Protein AF-A0A3D4YDX5-F1 (afdb_monomer_lite)

Secondary structure (DSSP, 8-state):
----TT--EEEE-PPPPTT--HHHHHHHHT----HHHHHHHHH-SSEEESS-EEEEEETTEEEEEE--EEPBSS----BTTB--TTSPTTEEEEEE-TTSPEEEEE-SS-TT-SSPPEEEE-HHHH--BHHHHH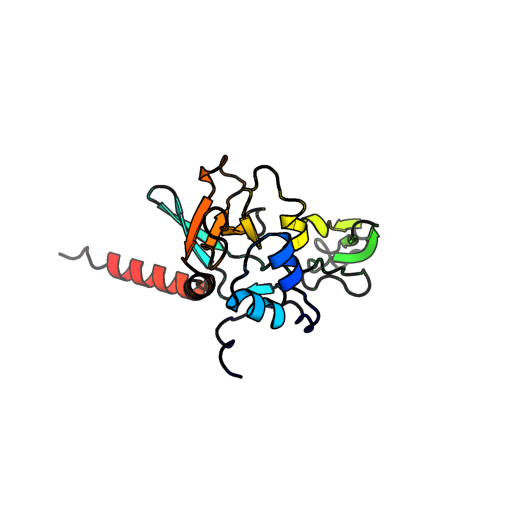HSPPTTPPTTEEEEEE-SSS-EEEEE-SS-SSSPEEEEE-TTS-GGGGEEEEESSHHHHHHH-B-HHHHHHHHHHHHHHHGGG---

Structure (mmCIF, N/CA/C/O backbone):
data_AF-A0A3D4YDX5-F1
#
_entry.id   AF-A0A3D4YDX5-F1
#
loop_
_atom_site.group_PDB
_atom_site.id
_atom_site.type_symbol
_atom_site.label_atom_id
_atom_site.label_alt_id
_atom_site.label_comp_id
_atom_site.label_asym_id
_atom_site.label_entity_id
_atom_site.label_seq_id
_atom_site.pdbx_PDB_ins_code
_atom_site.Cartn_x
_atom_site.Cartn_y
_atom_site.Cartn_z
_atom_site.occupancy
_atom_site.B_iso_or_equiv
_atom_site.auth_seq_id
_atom_site.auth_comp_id
_atom_site.auth_asym_id
_atom_site.auth_atom_id
_atom_site.pdbx_PDB_model_num
ATOM 1 N N . MET A 1 1 ? 5.300 -17.027 19.369 1.00 39.12 1 MET A N 1
ATOM 2 C CA . MET A 1 1 ? 6.372 -16.459 18.528 1.00 39.12 1 MET A CA 1
ATOM 3 C C . MET A 1 1 ? 6.590 -17.419 17.380 1.00 39.12 1 MET A C 1
ATOM 5 O O . MET A 1 1 ? 7.429 -18.288 17.499 1.00 39.12 1 MET A O 1
ATOM 9 N N . GLU A 1 2 ? 5.767 -17.328 16.345 1.00 41.47 2 GLU A N 1
ATOM 10 C CA . GLU A 1 2 ? 5.937 -17.979 15.040 1.00 41.47 2 GLU A CA 1
ATOM 11 C C . GLU A 1 2 ? 4.788 -17.462 14.162 1.00 41.47 2 GLU A C 1
ATOM 13 O O . GLU A 1 2 ? 3.721 -17.169 14.694 1.00 41.47 2 GLU A O 1
ATOM 18 N N . HIS A 1 3 ? 5.032 -17.307 12.859 1.00 38.38 3 HIS A N 1
ATOM 19 C CA . HIS A 1 3 ? 4.162 -16.692 11.836 1.00 38.38 3 HIS A CA 1
ATOM 20 C C . HIS A 1 3 ? 4.270 -15.165 11.666 1.00 38.38 3 HIS A C 1
ATOM 22 O O . HIS A 1 3 ? 3.315 -14.427 11.851 1.00 38.38 3 HIS A O 1
ATOM 28 N N . ASN A 1 4 ? 5.436 -14.690 11.216 1.00 43.84 4 ASN A N 1
ATOM 29 C CA . ASN A 1 4 ? 5.486 -13.553 10.279 1.00 43.84 4 ASN A CA 1
ATOM 30 C C . ASN A 1 4 ? 6.593 -13.743 9.218 1.00 43.84 4 ASN A C 1
ATOM 32 O O . ASN A 1 4 ? 7.205 -12.796 8.738 1.00 43.84 4 ASN A O 1
ATOM 36 N N . ASN A 1 5 ? 6.856 -15.008 8.859 1.00 47.53 5 ASN A N 1
ATOM 37 C CA . ASN A 1 5 ? 7.877 -15.429 7.887 1.00 47.53 5 ASN A CA 1
ATOM 38 C C . ASN A 1 5 ? 7.408 -15.365 6.416 1.00 47.53 5 ASN A C 1
ATOM 40 O O . ASN A 1 5 ? 8.102 -15.879 5.547 1.00 47.53 5 ASN A O 1
ATOM 44 N N . PHE A 1 6 ? 6.237 -14.790 6.122 1.00 61.09 6 PHE A N 1
ATOM 45 C CA . PHE A 1 6 ? 5.628 -14.875 4.785 1.00 61.09 6 PHE A CA 1
ATOM 46 C C . PHE A 1 6 ? 5.880 -13.670 3.877 1.00 61.09 6 PHE A C 1
ATOM 48 O O . PHE A 1 6 ? 5.536 -13.723 2.701 1.00 61.09 6 PHE A O 1
ATOM 55 N N . ILE A 1 7 ? 6.478 -12.593 4.391 1.00 74.56 7 ILE A N 1
ATOM 56 C CA . ILE A 1 7 ? 6.641 -11.358 3.625 1.00 74.56 7 ILE A CA 1
ATOM 57 C C . ILE A 1 7 ? 8.118 -11.114 3.352 1.00 74.56 7 ILE A C 1
ATOM 59 O O . ILE A 1 7 ? 8.891 -10.737 4.235 1.00 74.56 7 ILE A O 1
ATOM 63 N N . ASP A 1 8 ? 8.487 -11.320 2.093 1.00 82.81 8 ASP A N 1
ATOM 64 C CA . ASP A 1 8 ? 9.795 -10.976 1.569 1.00 82.81 8 ASP A CA 1
ATOM 65 C C . ASP A 1 8 ? 9.845 -9.489 1.209 1.00 82.81 8 ASP A C 1
ATOM 67 O O . ASP A 1 8 ? 9.148 -9.027 0.306 1.00 82.81 8 ASP A O 1
ATOM 71 N N . TRP A 1 9 ? 10.712 -8.737 1.886 1.00 76.00 9 TRP A N 1
ATOM 72 C CA . TRP A 1 9 ? 10.876 -7.299 1.672 1.00 76.00 9 TRP A CA 1
ATOM 73 C C . TRP A 1 9 ? 12.042 -7.001 0.729 1.00 76.00 9 TRP A C 1
ATOM 75 O O . TRP A 1 9 ? 13.143 -7.535 0.894 1.00 76.00 9 TRP A O 1
ATOM 85 N N . ARG A 1 10 ? 11.818 -6.113 -0.242 1.00 73.50 10 ARG A N 1
ATOM 86 C CA . ARG A 1 10 ? 12.874 -5.490 -1.055 1.00 73.50 10 ARG A CA 1
ATOM 87 C C . ARG A 1 10 ? 13.542 -4.365 -0.264 1.00 73.50 10 ARG A C 1
ATOM 89 O O . ARG A 1 10 ? 14.765 -4.267 -0.229 1.00 73.50 10 ARG A O 1
ATOM 96 N N . SER A 1 11 ? 12.734 -3.560 0.417 1.00 66.94 11 SER A N 1
ATOM 97 C CA . SER A 1 11 ? 13.156 -2.575 1.415 1.00 66.94 11 SER A CA 1
ATOM 98 C C . SER A 1 11 ? 12.077 -2.473 2.490 1.00 66.94 11 SER A C 1
ATOM 100 O O . SER A 1 11 ? 10.913 -2.766 2.236 1.00 66.94 11 SER A O 1
ATOM 102 N N . PHE A 1 12 ? 12.442 -2.097 3.711 1.00 63.69 12 PHE A N 1
ATOM 103 C CA . PHE A 1 12 ? 11.489 -2.057 4.818 1.00 63.69 12 PHE A CA 1
ATOM 104 C C . PHE A 1 12 ? 11.720 -0.842 5.705 1.00 63.69 12 PHE A C 1
ATOM 106 O O . PHE A 1 12 ? 12.853 -0.386 5.890 1.00 63.69 12 PHE A O 1
ATOM 113 N N . GLY A 1 13 ? 10.633 -0.308 6.255 1.00 58.88 13 GLY A N 1
ATOM 114 C CA . GLY A 1 13 ? 10.699 0.728 7.269 1.00 58.88 13 GLY A CA 1
ATOM 115 C C . GLY A 1 13 ? 11.136 0.189 8.632 1.00 58.88 13 GLY A C 1
ATOM 116 O O . GLY A 1 13 ? 11.327 -1.011 8.839 1.00 58.88 13 GLY A O 1
ATOM 117 N N . LYS A 1 14 ? 11.321 1.103 9.588 1.00 64.81 14 LYS A N 1
ATOM 118 C CA . LYS A 1 14 ? 11.627 0.748 10.979 1.00 64.81 14 LYS A CA 1
ATOM 119 C C . LYS A 1 14 ? 10.418 0.047 11.611 1.00 64.81 14 LYS A C 1
ATOM 121 O O . LYS A 1 14 ? 9.287 0.339 11.245 1.00 64.81 14 LYS A O 1
ATOM 126 N N . SER A 1 15 ? 10.648 -0.847 12.566 1.00 62.69 15 SER A N 1
ATOM 127 C CA . SER A 1 15 ? 9.584 -1.254 13.488 1.00 62.69 15 SER A CA 1
ATOM 128 C C . SER A 1 15 ? 9.139 -0.034 14.292 1.00 62.69 15 SER A C 1
ATOM 130 O O . SER A 1 15 ? 9.998 0.740 14.733 1.00 62.69 15 SER A O 1
ATOM 132 N N . ILE A 1 16 ? 7.840 0.132 14.506 1.00 67.69 16 ILE A N 1
ATOM 133 C CA . ILE A 1 16 ? 7.342 1.115 15.475 1.00 67.69 16 ILE A CA 1
ATOM 134 C C . ILE A 1 16 ? 7.285 0.452 16.849 1.00 67.69 16 ILE A C 1
ATOM 136 O O . ILE A 1 16 ? 7.141 -0.766 16.955 1.00 67.69 16 ILE A O 1
ATOM 140 N N . ASP A 1 17 ? 7.452 1.241 17.906 1.00 58.59 17 ASP A N 1
ATOM 141 C CA . ASP A 1 17 ? 7.305 0.736 19.265 1.00 58.59 17 ASP A CA 1
ATOM 142 C C . ASP A 1 17 ? 5.828 0.440 19.613 1.00 58.59 17 ASP A C 1
ATOM 144 O O . ASP A 1 17 ? 4.887 0.787 18.887 1.00 58.59 17 ASP A O 1
ATOM 148 N N . ASN A 1 18 ? 5.627 -0.187 20.774 1.00 56.88 18 ASN A N 1
ATOM 149 C CA . ASN A 1 18 ? 4.308 -0.530 21.312 1.00 56.88 18 ASN A CA 1
ATOM 150 C C . ASN A 1 18 ? 3.446 0.691 21.707 1.00 56.88 18 ASN A C 1
ATOM 152 O O . ASN A 1 18 ? 2.365 0.496 22.253 1.00 56.88 18 ASN A O 1
ATOM 156 N N . THR A 1 19 ? 3.898 1.933 21.487 1.00 52.62 19 THR A N 1
ATOM 157 C CA . THR A 1 19 ? 3.101 3.147 21.753 1.00 52.62 19 THR A CA 1
ATOM 158 C C . THR A 1 19 ? 2.218 3.547 20.571 1.00 52.62 19 THR A C 1
ATOM 160 O O . THR A 1 19 ? 1.406 4.465 20.691 1.00 52.62 19 THR A O 1
ATOM 163 N N . THR A 1 20 ? 2.337 2.840 19.442 1.00 64.31 20 THR A N 1
ATOM 164 C CA . THR A 1 20 ? 1.438 2.988 18.292 1.00 64.31 20 THR A CA 1
ATOM 165 C C . THR A 1 20 ? 0.012 2.641 18.704 1.00 64.31 20 THR A C 1
ATOM 167 O O . THR A 1 20 ? -0.317 1.475 18.908 1.00 64.31 20 THR A O 1
ATOM 170 N N . ASN A 1 21 ? -0.820 3.670 18.845 1.00 69.88 21 ASN A N 1
ATOM 171 C CA . ASN A 1 21 ? -2.180 3.552 19.351 1.00 69.88 21 ASN A CA 1
ATOM 172 C C . ASN A 1 21 ? -3.158 3.384 18.180 1.00 69.88 21 ASN A C 1
ATOM 174 O O . ASN A 1 21 ? -3.715 4.362 17.671 1.00 69.88 21 ASN A O 1
ATOM 178 N N . PHE A 1 22 ? -3.301 2.140 17.720 1.00 83.12 22 PHE A N 1
ATOM 179 C CA . PHE A 1 22 ? -4.308 1.776 16.723 1.00 83.12 22 PHE A CA 1
ATOM 180 C C . PHE A 1 22 ? -5.714 1.956 17.296 1.00 83.12 22 PHE A C 1
ATOM 182 O O . PHE A 1 22 ? -6.609 2.387 16.580 1.00 83.12 22 PHE A O 1
ATOM 189 N N . GLU A 1 23 ? -5.881 1.708 18.595 1.00 83.56 23 GLU A N 1
ATOM 190 C CA . GLU A 1 23 ? -7.157 1.742 19.304 1.00 83.56 23 GLU A CA 1
ATOM 191 C C . GLU A 1 23 ? -7.792 3.136 19.235 1.00 83.56 23 GLU A C 1
ATOM 193 O O . GLU A 1 23 ? -8.965 3.266 18.913 1.00 83.56 23 GLU A O 1
ATOM 198 N N . ASN A 1 24 ? -7.011 4.203 19.420 1.00 75.62 24 ASN A N 1
ATOM 199 C CA . ASN A 1 24 ? -7.502 5.576 19.287 1.00 75.62 24 ASN A CA 1
ATOM 200 C C . ASN A 1 24 ? -7.956 5.895 17.853 1.00 75.62 24 ASN A C 1
ATOM 202 O O . ASN A 1 24 ? -8.924 6.625 17.661 1.00 75.62 24 ASN A O 1
ATOM 206 N N . PHE A 1 25 ? -7.269 5.364 16.838 1.00 77.69 25 PHE A N 1
ATOM 207 C CA . PHE A 1 25 ? -7.692 5.512 15.444 1.00 77.69 25 PHE A CA 1
ATOM 208 C C . PHE A 1 25 ? -9.003 4.752 15.195 1.00 77.69 25 PHE A C 1
ATOM 210 O O . PHE A 1 25 ? -9.962 5.329 14.688 1.00 77.69 25 PHE A O 1
ATOM 217 N N . GLU A 1 26 ? -9.061 3.488 15.609 1.00 83.56 26 GLU A N 1
ATOM 218 C CA . GLU A 1 26 ? -10.235 2.618 15.505 1.00 83.56 26 GLU A CA 1
ATOM 219 C C . GLU A 1 26 ? -11.463 3.226 16.213 1.00 83.56 26 GLU A C 1
ATOM 221 O O . GLU A 1 26 ? -12.536 3.318 15.618 1.00 83.56 26 GLU A O 1
ATOM 226 N N . GLU A 1 27 ? -11.297 3.751 17.433 1.00 78.31 27 GLU A N 1
ATOM 227 C CA . GLU A 1 27 ? -12.337 4.463 18.191 1.00 78.31 27 GLU A CA 1
ATOM 228 C C . GLU A 1 27 ? -12.776 5.760 17.503 1.00 78.31 27 GLU A C 1
ATOM 230 O O . GLU A 1 27 ? -13.973 6.031 17.391 1.00 78.31 27 GLU A O 1
ATOM 235 N N . THR A 1 28 ? -11.820 6.560 17.020 1.00 73.75 28 THR A N 1
ATOM 236 C CA . THR A 1 28 ? -12.100 7.847 16.363 1.00 73.75 28 THR A CA 1
ATOM 237 C C . THR A 1 28 ? -12.923 7.661 15.090 1.00 73.75 28 THR A C 1
ATOM 239 O O . THR A 1 28 ? -13.801 8.477 14.802 1.00 73.75 28 THR A O 1
ATOM 242 N N . TYR A 1 29 ? -12.645 6.607 14.321 1.00 76.75 29 TYR A N 1
ATOM 243 C CA . TYR A 1 29 ? -13.267 6.377 13.015 1.00 76.75 29 TYR A CA 1
ATOM 244 C C . TYR A 1 29 ? -14.323 5.266 13.010 1.00 76.75 29 TYR A C 1
ATOM 246 O O . TYR A 1 29 ? -14.960 5.050 11.981 1.00 76.75 29 TYR A O 1
ATOM 254 N N . GLY A 1 30 ? -14.564 4.612 14.150 1.00 82.06 30 GLY A N 1
ATOM 255 C CA . GLY A 1 30 ? -15.620 3.612 14.319 1.00 82.06 30 GLY A CA 1
ATOM 256 C C . GLY A 1 30 ? -15.415 2.349 13.480 1.00 82.06 30 GLY A C 1
ATOM 257 O O . GLY A 1 30 ? -16.381 1.806 12.946 1.00 82.06 30 GLY A O 1
ATOM 258 N N . LEU A 1 31 ? -14.168 1.906 13.328 1.00 89.19 31 LEU A N 1
ATOM 259 C CA . LEU A 1 31 ? -13.775 0.763 12.499 1.00 89.19 31 LEU A CA 1
ATOM 260 C C . LEU A 1 31 ? -12.652 -0.027 13.163 1.00 89.19 31 LEU A C 1
ATOM 262 O O . LEU A 1 31 ? -11.976 0.494 14.040 1.00 89.19 31 LEU A O 1
ATOM 266 N N . ILE A 1 32 ? -12.433 -1.266 12.730 1.00 89.75 32 ILE A N 1
ATOM 267 C CA . ILE A 1 32 ? -11.373 -2.140 13.236 1.00 89.75 32 ILE A CA 1
ATOM 268 C C . ILE A 1 32 ? -10.439 -2.512 12.085 1.00 89.75 32 ILE A C 1
ATOM 270 O O . ILE A 1 32 ? -10.863 -3.044 11.053 1.00 89.75 32 ILE A O 1
ATOM 274 N N . LEU A 1 33 ? -9.150 -2.230 12.256 1.00 89.81 33 LEU A N 1
ATOM 275 C CA . LEU A 1 33 ? -8.096 -2.622 11.325 1.00 89.81 33 LEU A CA 1
ATOM 276 C C . LEU A 1 33 ? -7.838 -4.131 11.424 1.00 89.81 33 LEU A C 1
ATOM 278 O O . LEU A 1 33 ? -7.822 -4.668 12.537 1.00 89.81 33 LEU A O 1
ATOM 282 N N . PRO A 1 34 ? -7.566 -4.823 10.299 1.00 92.69 34 PRO A N 1
ATOM 283 C CA . PRO A 1 34 ? -7.168 -6.226 10.341 1.00 92.69 34 PRO A CA 1
ATOM 284 C C . PRO A 1 34 ? -5.989 -6.450 11.293 1.00 92.69 34 PRO A C 1
ATOM 286 O O . PRO A 1 34 ? -4.990 -5.725 11.256 1.00 92.69 34 PRO A O 1
ATOM 289 N N . GLU A 1 35 ? -6.074 -7.470 12.148 1.00 90.50 35 GLU A N 1
ATOM 290 C CA . GLU A 1 35 ? -5.019 -7.743 13.132 1.00 90.50 35 GLU A CA 1
ATOM 291 C C . GLU A 1 35 ? -3.697 -8.125 12.450 1.00 90.50 35 GLU A C 1
ATOM 293 O O . GLU A 1 35 ? -2.620 -7.733 12.896 1.00 90.50 35 GLU A O 1
ATOM 298 N N . SER A 1 36 ? -3.768 -8.823 11.317 1.00 90.12 36 SER A N 1
ATOM 299 C CA . SER A 1 36 ? -2.631 -9.105 10.439 1.00 90.12 36 SER A CA 1
ATOM 300 C C . SER A 1 36 ? -1.934 -7.842 9.942 1.00 90.12 36 SER A C 1
ATOM 302 O O . SER A 1 36 ? -0.704 -7.773 9.969 1.00 90.12 36 SER A O 1
ATOM 304 N N . TYR A 1 37 ? -2.699 -6.816 9.570 1.00 90.50 37 TYR A N 1
ATOM 305 C CA . TYR A 1 37 ? -2.163 -5.513 9.192 1.00 90.50 37 TYR A CA 1
ATOM 306 C C . TYR A 1 37 ? -1.507 -4.809 10.385 1.00 90.50 37 TYR A C 1
ATOM 308 O O . TYR A 1 37 ? -0.361 -4.371 10.287 1.00 90.50 37 TYR A O 1
ATOM 316 N N . LYS A 1 38 ? -2.165 -4.764 11.550 1.00 88.69 38 LYS A N 1
ATOM 317 C CA . LYS A 1 38 ? -1.568 -4.172 12.764 1.00 88.69 38 LYS A CA 1
ATOM 318 C C . LYS A 1 38 ? -0.263 -4.873 13.151 1.00 88.69 38 LYS A C 1
ATOM 320 O O . LYS A 1 38 ? 0.735 -4.217 13.449 1.00 88.69 38 LYS A O 1
ATOM 325 N N . ASN A 1 39 ? -0.230 -6.202 13.084 1.00 86.50 39 ASN A N 1
ATOM 326 C CA . ASN A 1 39 ? 0.975 -6.996 13.324 1.00 86.50 39 ASN A CA 1
ATOM 327 C C . ASN A 1 39 ? 2.075 -6.718 12.302 1.00 86.50 39 ASN A C 1
ATOM 329 O O . ASN A 1 39 ? 3.250 -6.653 12.676 1.00 86.50 39 ASN A O 1
ATOM 333 N N . LEU A 1 40 ? 1.708 -6.518 11.036 1.00 85.12 40 LEU A N 1
ATOM 334 C CA . LEU A 1 40 ? 2.643 -6.109 10.003 1.00 85.12 40 LEU A CA 1
ATOM 335 C C . LEU A 1 40 ? 3.280 -4.764 10.340 1.00 85.12 40 LEU A C 1
ATOM 337 O O . LEU A 1 40 ? 4.501 -4.690 10.402 1.00 85.12 40 LEU A O 1
ATOM 341 N N . VAL A 1 41 ? 2.473 -3.738 10.612 1.00 83.00 41 VAL A N 1
ATOM 342 C CA . VAL A 1 41 ? 2.945 -2.381 10.930 1.00 83.00 41 VAL A CA 1
ATOM 343 C C . VAL A 1 41 ? 3.855 -2.384 12.162 1.00 83.00 41 VAL A C 1
ATOM 345 O O . VAL A 1 41 ? 4.935 -1.792 12.138 1.00 83.00 41 VAL A O 1
ATOM 348 N N . ARG A 1 42 ? 3.476 -3.111 13.225 1.00 82.25 42 ARG A N 1
ATOM 349 C CA . ARG A 1 42 ? 4.315 -3.295 14.428 1.00 82.25 42 ARG A CA 1
ATOM 350 C C . ARG A 1 42 ? 5.668 -3.921 14.080 1.00 82.25 42 ARG A C 1
ATOM 352 O O . ARG A 1 42 ? 6.701 -3.529 14.621 1.00 82.25 42 ARG A O 1
ATOM 359 N N . PHE A 1 43 ? 5.682 -4.892 13.168 1.00 80.38 43 PHE A N 1
ATOM 360 C CA . PHE A 1 43 ? 6.907 -5.564 12.748 1.00 80.38 43 PHE A CA 1
ATOM 361 C C . PHE A 1 43 ? 7.767 -4.695 11.816 1.00 80.38 43 PHE A C 1
ATOM 363 O O . PHE A 1 43 ? 8.979 -4.576 12.028 1.00 80.38 43 PHE A O 1
ATOM 370 N N . ARG A 1 44 ? 7.163 -4.096 10.788 1.00 78.94 44 ARG A N 1
ATOM 371 C CA . ARG A 1 44 ? 7.777 -3.244 9.762 1.00 78.94 44 ARG A CA 1
ATOM 372 C C . ARG A 1 44 ? 6.764 -2.205 9.290 1.00 78.94 44 ARG A C 1
ATOM 374 O O . ARG A 1 44 ? 5.813 -2.523 8.584 1.00 78.94 44 ARG A O 1
ATOM 381 N N . ASP A 1 45 ? 7.015 -0.954 9.651 1.00 81.25 45 ASP A N 1
ATOM 382 C CA . ASP A 1 45 ? 6.146 0.155 9.289 1.00 81.25 45 ASP A CA 1
ATOM 383 C C . ASP A 1 45 ? 6.479 0.713 7.913 1.00 81.25 45 ASP A C 1
ATOM 385 O O . ASP A 1 45 ? 7.456 1.459 7.746 1.00 81.25 45 ASP A O 1
ATOM 389 N N . GLY A 1 46 ? 5.661 0.330 6.939 1.00 81.38 46 GLY A N 1
ATOM 390 C CA . GLY A 1 46 ? 5.876 0.608 5.531 1.00 81.38 46 GLY A CA 1
ATOM 391 C C . GLY A 1 46 ? 7.060 -0.156 4.933 1.00 81.38 46 GLY A C 1
ATOM 392 O O . GLY A 1 46 ? 7.846 -0.825 5.615 1.00 81.38 46 GLY A O 1
ATOM 393 N N . GLY A 1 47 ? 7.210 -0.039 3.620 1.00 79.06 47 GLY A N 1
ATOM 394 C CA . GLY A 1 47 ? 8.256 -0.730 2.869 1.00 79.06 47 GLY A CA 1
ATOM 395 C C . GLY A 1 47 ? 7.791 -1.162 1.488 1.00 79.06 47 GLY A C 1
ATOM 396 O O . GLY A 1 47 ? 6.674 -0.868 1.076 1.00 79.06 47 GLY A O 1
ATOM 397 N N . VAL A 1 48 ? 8.669 -1.861 0.781 1.00 79.94 48 VAL A N 1
ATOM 398 C CA . VAL A 1 48 ? 8.443 -2.378 -0.570 1.00 79.94 48 VAL A CA 1
ATOM 399 C C . VAL A 1 48 ? 8.623 -3.888 -0.541 1.00 79.94 48 VAL A C 1
ATOM 401 O O . VAL A 1 48 ? 9.639 -4.392 -0.049 1.00 79.94 48 VAL A O 1
ATOM 404 N N . LEU A 1 49 ? 7.645 -4.612 -1.071 1.00 83.06 49 LEU A N 1
ATOM 405 C CA . LEU A 1 49 ? 7.667 -6.070 -1.134 1.00 83.06 49 LEU A CA 1
ATOM 406 C C . LEU A 1 49 ? 8.558 -6.557 -2.285 1.00 83.06 49 LEU A C 1
ATOM 408 O O . LEU A 1 49 ? 8.761 -5.857 -3.273 1.00 83.06 49 LEU A O 1
ATOM 412 N N . LYS A 1 50 ? 9.118 -7.765 -2.164 1.00 85.38 50 LYS A N 1
ATOM 413 C CA . LYS A 1 50 ? 9.723 -8.463 -3.312 1.00 85.38 50 LYS A CA 1
ATOM 414 C C . LYS A 1 50 ? 8.650 -9.035 -4.230 1.00 85.38 50 LYS A C 1
ATOM 416 O O . LYS A 1 50 ? 8.813 -8.984 -5.441 1.00 85.38 50 LYS A O 1
ATOM 421 N N . LYS A 1 51 ? 7.591 -9.588 -3.629 1.00 92.31 51 LYS A N 1
ATOM 422 C CA . LYS A 1 51 ? 6.361 -9.982 -4.313 1.00 92.31 51 LYS A CA 1
ATOM 423 C C . LYS A 1 51 ? 5.398 -8.814 -4.230 1.00 92.31 51 LYS A C 1
ATOM 425 O O . LYS A 1 51 ? 4.697 -8.667 -3.235 1.00 92.31 51 LYS A O 1
ATOM 430 N N . ASP A 1 52 ? 5.457 -7.936 -5.213 1.00 92.44 52 ASP A N 1
ATOM 431 C CA . ASP A 1 52 ? 4.650 -6.725 -5.267 1.00 92.44 52 ASP A CA 1
ATOM 432 C C . ASP A 1 52 ? 3.652 -6.748 -6.421 1.00 92.44 52 ASP A C 1
ATOM 434 O O . ASP A 1 52 ? 2.958 -5.765 -6.586 1.00 92.44 52 ASP A O 1
ATOM 438 N N . LEU A 1 53 ? 3.513 -7.825 -7.195 1.00 94.50 53 LEU A N 1
ATOM 439 C CA . LEU A 1 53 ? 2.617 -7.841 -8.355 1.00 94.50 53 LEU A CA 1
ATOM 440 C C . LEU A 1 53 ? 1.269 -8.476 -8.023 1.00 94.50 53 LEU A C 1
ATOM 442 O O . LEU A 1 53 ? 1.211 -9.536 -7.398 1.00 94.50 53 LEU A O 1
ATOM 446 N N . PHE A 1 54 ? 0.192 -7.859 -8.501 1.00 95.44 54 PHE A N 1
ATOM 447 C CA . PHE A 1 54 ? -1.166 -8.390 -8.424 1.00 95.44 54 PHE A CA 1
ATOM 448 C C . PHE A 1 54 ? -1.903 -8.204 -9.752 1.00 95.44 54 PHE A C 1
ATOM 450 O O . PHE A 1 54 ? -1.524 -7.384 -10.593 1.00 95.44 54 PHE A O 1
ATOM 457 N N . TYR A 1 55 ? -2.975 -8.974 -9.925 1.00 94.88 55 TYR A N 1
ATOM 458 C CA . TYR A 1 55 ? -3.896 -8.830 -11.046 1.00 94.88 55 TYR A CA 1
ATOM 459 C C . TYR A 1 55 ? -5.231 -8.273 -10.564 1.00 94.88 55 TYR A C 1
ATOM 461 O O . TYR A 1 55 ? -5.673 -8.596 -9.462 1.00 94.88 55 TYR A O 1
ATOM 469 N N . TYR A 1 56 ? -5.877 -7.472 -11.402 1.00 94.38 56 TYR A N 1
ATOM 470 C CA . TYR A 1 56 ? -7.232 -6.973 -11.189 1.00 94.38 56 TYR A CA 1
ATOM 471 C C . TYR A 1 56 ? -8.029 -7.063 -12.491 1.00 94.38 56 TYR A C 1
ATOM 473 O O . TYR A 1 56 ? -7.465 -7.066 -13.588 1.00 94.38 56 TYR A O 1
ATOM 481 N N . GLN A 1 57 ? -9.348 -7.177 -12.368 1.00 92.88 57 GLN A N 1
ATOM 482 C CA . GLN A 1 57 ? -10.247 -7.277 -13.514 1.00 92.88 57 GLN A CA 1
ATOM 483 C C . GLN A 1 57 ? -10.885 -5.931 -13.803 1.00 92.88 57 GLN A C 1
ATOM 485 O O . GLN A 1 57 ? -11.516 -5.343 -12.928 1.00 92.88 57 GLN A O 1
ATOM 490 N N . PHE A 1 58 ? -10.786 -5.492 -15.052 1.00 89.25 58 PHE A N 1
ATOM 491 C CA . PHE A 1 58 ? -11.591 -4.394 -15.562 1.00 89.25 58 PHE A CA 1
ATOM 492 C C . PHE A 1 58 ? -12.307 -4.866 -16.819 1.00 89.25 58 PHE A C 1
ATOM 494 O O . PHE A 1 58 ? -11.699 -5.342 -17.777 1.00 89.25 58 PHE A O 1
ATOM 501 N N . GLN A 1 59 ? -13.636 -4.773 -16.790 1.00 86.19 59 GLN A N 1
ATOM 502 C CA . GLN A 1 59 ? -14.503 -5.334 -17.821 1.00 86.19 59 GLN A CA 1
ATOM 503 C C . GLN A 1 59 ? -14.263 -6.845 -18.005 1.00 86.19 59 GLN A C 1
ATOM 505 O O . GLN A 1 59 ? -14.612 -7.627 -17.125 1.00 86.19 59 GLN A O 1
ATOM 510 N N . LYS A 1 60 ? -13.719 -7.270 -19.150 1.00 87.31 60 LYS A N 1
ATOM 511 C CA . LYS A 1 60 ? -13.435 -8.682 -19.466 1.00 87.31 60 LYS A CA 1
ATOM 512 C C . LYS A 1 60 ? -11.943 -9.001 -19.492 1.00 87.31 60 LYS A C 1
ATOM 514 O O . LYS A 1 60 ? -11.587 -10.150 -19.742 1.00 87.31 60 LYS A O 1
ATOM 519 N N . ASP A 1 61 ? -11.106 -8.005 -19.234 1.00 90.94 61 ASP A N 1
ATOM 520 C CA . ASP A 1 61 ? -9.664 -8.111 -19.359 1.00 90.94 61 ASP A CA 1
ATOM 521 C C . ASP A 1 61 ? -9.009 -8.155 -17.974 1.00 90.94 61 ASP A C 1
ATOM 523 O O . ASP A 1 61 ? -9.465 -7.532 -17.008 1.00 90.94 61 ASP A O 1
ATOM 527 N N . ASN A 1 62 ? -7.932 -8.934 -17.880 1.00 91.81 62 ASN A N 1
ATOM 528 C CA . ASN A 1 62 ? -7.092 -8.995 -16.691 1.00 91.81 62 ASN A CA 1
ATOM 529 C C . ASN A 1 62 ? -5.932 -8.018 -16.864 1.00 91.81 62 ASN A C 1
ATOM 531 O O . ASN A 1 62 ? -5.150 -8.130 -17.810 1.00 91.81 62 ASN A O 1
ATOM 535 N N . TYR A 1 63 ? -5.796 -7.109 -15.913 1.00 93.00 63 TYR A N 1
ATOM 536 C CA . TYR A 1 63 ? -4.711 -6.146 -15.849 1.00 93.00 63 TYR A CA 1
ATOM 537 C C . TYR A 1 63 ? -3.759 -6.522 -14.726 1.00 93.00 63 TYR A C 1
ATOM 539 O O . TYR A 1 63 ? -4.143 -7.177 -13.756 1.00 93.00 63 TYR A O 1
ATOM 547 N N . ARG A 1 64 ? -2.503 -6.108 -14.868 1.00 93.44 64 ARG A N 1
ATOM 548 C CA . ARG A 1 64 ? -1.458 -6.301 -13.867 1.00 93.44 64 ARG A CA 1
ATOM 549 C C . ARG A 1 64 ? -1.011 -4.944 -13.359 1.00 93.44 64 ARG A C 1
ATOM 551 O O . ARG A 1 64 ? -0.744 -4.056 -14.164 1.00 93.44 64 ARG A O 1
ATOM 558 N N . ASN A 1 65 ? -0.863 -4.821 -12.049 1.00 93.75 65 ASN A N 1
ATOM 559 C CA . ASN A 1 65 ? -0.196 -3.680 -11.437 1.00 93.75 65 ASN A CA 1
ATOM 560 C C . ASN A 1 65 ? 0.659 -4.149 -10.251 1.00 93.75 65 ASN A C 1
ATOM 562 O O . ASN A 1 65 ? 0.763 -5.353 -9.985 1.00 93.75 65 ASN A O 1
ATOM 566 N N . CYS A 1 66 ? 1.309 -3.212 -9.572 1.00 90.75 66 CYS A N 1
ATOM 567 C CA . CYS A 1 66 ? 2.118 -3.472 -8.405 1.00 90.75 66 CYS A CA 1
ATOM 568 C C . CYS A 1 66 ? 1.582 -2.768 -7.159 1.00 90.75 66 CYS A C 1
ATOM 570 O O . CYS A 1 66 ? 0.923 -1.734 -7.207 1.00 90.75 66 CYS A O 1
ATOM 572 N N . VAL A 1 67 ? 1.900 -3.348 -6.009 1.00 88.81 67 VAL A N 1
ATOM 573 C CA . VAL A 1 67 ? 1.627 -2.798 -4.689 1.00 88.81 67 VAL A CA 1
ATOM 574 C C . VAL A 1 67 ? 2.382 -1.490 -4.484 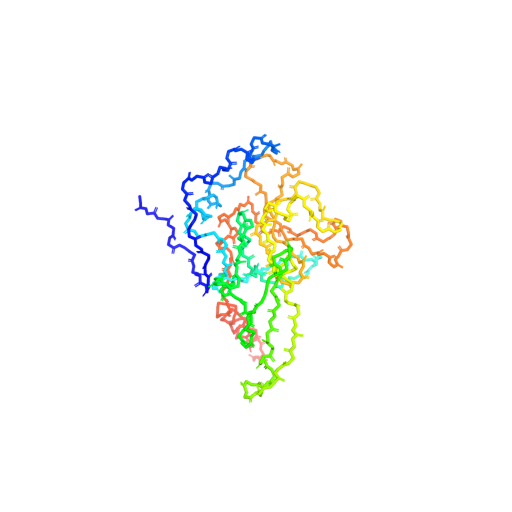1.00 88.81 67 VAL A C 1
ATOM 576 O O . VAL A 1 67 ? 1.911 -0.628 -3.749 1.00 88.81 67 VAL A O 1
ATOM 579 N N . GLY A 1 68 ? 3.545 -1.344 -5.125 1.00 85.31 68 GLY A N 1
ATOM 580 C CA . GLY A 1 68 ? 4.451 -0.224 -4.929 1.00 85.31 68 GLY A CA 1
ATOM 581 C C . GLY A 1 68 ? 4.997 -0.217 -3.506 1.00 85.31 68 GLY A C 1
ATOM 582 O O . GLY A 1 68 ? 5.849 -1.041 -3.152 1.00 85.31 68 GLY A O 1
ATOM 583 N N . ARG A 1 69 ? 4.524 0.717 -2.681 1.00 82.88 69 ARG A N 1
ATOM 584 C CA . ARG A 1 69 ? 5.005 0.916 -1.311 1.00 82.88 69 ARG A CA 1
ATOM 585 C C . ARG A 1 69 ? 3.866 0.893 -0.299 1.00 82.88 69 ARG A C 1
ATOM 587 O O . ARG A 1 69 ? 2.969 1.730 -0.353 1.00 82.88 69 ARG A O 1
ATOM 594 N N . PHE A 1 70 ? 4.009 0.053 0.727 1.00 85.06 70 PHE A N 1
ATOM 595 C CA . PHE A 1 70 ? 3.197 0.155 1.936 1.00 85.06 70 PHE A CA 1
ATOM 596 C C . PHE A 1 70 ? 3.453 1.481 2.646 1.00 85.06 70 PHE A C 1
ATOM 598 O O . PHE A 1 70 ? 4.601 1.845 2.941 1.00 85.06 70 PHE A O 1
ATOM 605 N N . LEU A 1 71 ? 2.367 2.200 2.916 1.00 81.88 71 LEU A N 1
ATOM 606 C CA . LEU A 1 71 ? 2.397 3.473 3.616 1.00 81.88 71 LEU A CA 1
ATOM 607 C C . LEU A 1 71 ? 2.863 3.253 5.054 1.00 81.88 71 LEU A C 1
ATOM 609 O O . LEU A 1 71 ? 2.556 2.244 5.687 1.00 81.88 71 LEU A O 1
ATOM 613 N N . CYS A 1 72 ? 3.622 4.214 5.573 1.00 79.94 72 CYS A N 1
ATOM 614 C CA . CYS A 1 72 ? 3.923 4.231 6.999 1.00 79.94 72 CYS A CA 1
ATOM 615 C C . CYS A 1 72 ? 2.663 4.654 7.766 1.00 79.94 72 CYS A C 1
ATOM 617 O O . CYS A 1 72 ? 1.894 5.486 7.281 1.00 79.94 72 CYS A O 1
ATOM 619 N N . TRP A 1 73 ? 2.466 4.115 8.964 1.00 80.06 73 TRP A N 1
ATOM 620 C CA . TRP A 1 73 ? 1.359 4.431 9.857 1.00 80.06 73 TRP A CA 1
ATOM 621 C C . TRP A 1 73 ? 1.326 5.921 10.186 1.00 80.06 73 TRP A C 1
ATOM 623 O O . TRP A 1 73 ? 0.334 6.596 9.932 1.00 80.06 73 TRP A O 1
ATOM 633 N N . ASN A 1 74 ? 2.450 6.448 10.672 1.00 70.12 74 ASN A N 1
ATOM 634 C CA . ASN A 1 74 ? 2.623 7.866 10.958 1.00 70.12 74 ASN A CA 1
ATOM 635 C C . ASN A 1 74 ? 3.488 8.531 9.886 1.00 70.12 74 ASN A C 1
ATOM 637 O O . ASN A 1 74 ? 4.349 7.891 9.274 1.00 70.12 74 ASN A O 1
ATOM 641 N N . GLU A 1 75 ? 3.326 9.845 9.718 1.00 61.19 75 GLU A N 1
ATOM 642 C CA . GLU A 1 75 ? 4.294 10.654 8.982 1.00 61.19 75 GLU A CA 1
ATOM 643 C C . GLU A 1 75 ? 5.681 10.471 9.608 1.00 61.19 75 GLU A C 1
ATOM 645 O O . GLU A 1 75 ? 5.961 10.935 10.718 1.00 61.19 75 GLU A O 1
ATOM 650 N N . LYS A 1 76 ? 6.582 9.788 8.899 1.00 56.09 76 LYS A N 1
ATOM 651 C CA . LYS A 1 76 ? 7.995 9.817 9.259 1.00 56.09 76 LYS A CA 1
ATOM 652 C C . LYS A 1 76 ? 8.523 11.194 8.892 1.00 56.09 76 LYS A C 1
ATOM 654 O O . LYS A 1 76 ? 8.747 11.487 7.726 1.00 56.09 76 LYS A O 1
ATOM 659 N N . LYS A 1 77 ? 8.738 12.044 9.890 1.00 51.34 77 LYS A N 1
ATOM 660 C CA . LYS A 1 77 ? 9.539 13.254 9.703 1.00 51.34 77 LYS A CA 1
ATOM 661 C C . LYS A 1 77 ? 10.996 12.829 9.567 1.00 51.34 77 LYS A C 1
ATOM 663 O O . LYS A 1 77 ? 11.674 12.588 10.564 1.00 51.34 77 LYS A O 1
ATOM 668 N N . TYR A 1 78 ? 11.436 12.629 8.332 1.00 53.44 78 TYR A N 1
ATOM 669 C CA . TYR A 1 78 ? 12.857 12.528 8.028 1.00 53.44 78 TYR A CA 1
ATOM 670 C C . TYR A 1 78 ? 13.438 13.936 8.046 1.00 53.44 78 TYR A C 1
ATOM 672 O O . TYR A 1 78 ? 12.794 14.852 7.553 1.00 53.44 78 TYR A O 1
ATOM 680 N N . SER A 1 79 ? 14.635 14.092 8.607 1.00 53.25 79 SER A N 1
ATOM 681 C CA . SER A 1 79 ? 15.358 15.364 8.592 1.00 53.25 79 SER A CA 1
ATOM 682 C C . SER A 1 79 ? 16.552 15.302 7.653 1.00 53.25 79 SER A C 1
ATOM 684 O O . SER A 1 79 ? 16.990 14.209 7.294 1.00 53.25 79 SER A O 1
ATOM 686 N N . PHE A 1 80 ? 17.150 16.437 7.277 1.00 59.78 80 PHE A N 1
ATOM 687 C CA . PHE A 1 80 ? 18.340 16.425 6.400 1.00 59.78 80 PHE A CA 1
ATOM 688 C C . PHE A 1 80 ? 19.523 15.631 6.995 1.00 59.78 80 PHE A C 1
ATOM 690 O O . PHE A 1 80 ? 20.359 15.109 6.265 1.00 59.78 80 PHE A O 1
ATOM 697 N N . GLN A 1 81 ? 19.567 15.476 8.324 1.00 52.97 81 GLN A N 1
ATOM 698 C CA . GLN A 1 81 ? 20.558 14.659 9.041 1.00 52.97 81 GLN A CA 1
ATOM 699 C C . GLN A 1 81 ? 20.289 13.153 8.908 1.00 52.97 81 GLN A C 1
ATOM 701 O O . GLN A 1 81 ? 21.196 12.336 9.057 1.00 52.97 81 GLN A O 1
ATOM 706 N N . THR A 1 82 ? 19.034 12.781 8.656 1.00 61.03 82 THR A N 1
ATOM 707 C CA . THR A 1 82 ? 18.574 11.398 8.498 1.00 61.03 82 THR A CA 1
ATOM 708 C C . THR A 1 82 ? 17.594 11.319 7.328 1.00 61.03 82 THR A C 1
ATOM 710 O O . THR A 1 82 ? 16.391 11.166 7.547 1.00 61.03 82 THR A O 1
ATOM 713 N N . PRO A 1 83 ? 18.082 11.461 6.082 1.00 60.81 83 PRO A N 1
ATOM 714 C CA . PRO A 1 83 ? 17.205 11.525 4.926 1.00 60.81 83 PRO A CA 1
ATOM 715 C C . PRO A 1 83 ? 16.458 10.202 4.700 1.00 60.81 83 PRO A C 1
ATOM 717 O O . PRO A 1 83 ? 16.884 9.150 5.199 1.00 60.81 83 PRO A O 1
ATOM 720 N N . PRO A 1 84 ? 15.344 10.219 3.946 1.00 62.16 84 PRO A N 1
ATOM 721 C CA . PRO A 1 84 ? 14.586 9.015 3.653 1.00 62.16 84 PRO A CA 1
ATOM 722 C C . PRO A 1 84 ? 15.473 7.961 2.973 1.00 62.16 84 PRO A C 1
ATOM 724 O O . PRO A 1 84 ? 16.236 8.299 2.068 1.00 62.16 84 PRO A O 1
ATOM 727 N N . PRO A 1 85 ? 15.361 6.671 3.338 1.00 57.25 85 PRO A N 1
ATOM 728 C CA . PRO A 1 85 ? 16.210 5.612 2.782 1.00 57.25 85 PRO A CA 1
ATOM 729 C C . PRO A 1 85 ? 15.996 5.367 1.279 1.00 57.25 85 PRO A C 1
ATOM 731 O O . PRO A 1 85 ? 16.773 4.652 0.656 1.00 57.25 85 PRO A O 1
ATOM 734 N N . PHE A 1 86 ? 14.946 5.946 0.704 1.00 59.84 86 PHE A N 1
ATOM 735 C CA . PHE A 1 86 ? 14.592 5.880 -0.713 1.00 59.84 86 PHE A CA 1
ATOM 736 C C . PHE A 1 86 ? 14.716 7.251 -1.406 1.00 59.84 86 PHE A C 1
ATOM 738 O O . PHE A 1 86 ? 14.195 7.426 -2.507 1.00 59.84 86 PHE A O 1
ATOM 745 N N . LEU A 1 87 ? 15.402 8.228 -0.791 1.00 68.88 87 LEU A N 1
ATOM 746 C CA . LEU A 1 87 ? 15.829 9.434 -1.501 1.00 68.88 87 LEU A CA 1
ATOM 747 C C . LEU A 1 87 ? 16.608 9.000 -2.764 1.00 68.88 87 LEU A C 1
ATOM 749 O O . LEU A 1 87 ? 17.514 8.166 -2.647 1.00 68.88 87 LEU A O 1
ATOM 753 N N . PRO A 1 88 ? 16.267 9.507 -3.966 1.00 75.31 88 PRO A N 1
ATOM 754 C CA . PRO A 1 88 ? 16.944 9.116 -5.196 1.00 75.31 88 PRO A CA 1
ATOM 755 C C . PRO A 1 88 ? 18.466 9.237 -5.080 1.00 75.31 88 PRO A C 1
ATOM 757 O O . PRO A 1 88 ? 18.992 10.273 -4.673 1.00 75.31 88 PRO A O 1
ATOM 760 N N . LYS A 1 89 ? 19.187 8.178 -5.465 1.00 77.88 89 LYS A N 1
ATOM 761 C CA . LYS A 1 89 ? 20.654 8.177 -5.467 1.00 77.88 89 LYS A CA 1
ATOM 762 C C . LYS A 1 89 ? 21.166 9.336 -6.330 1.00 77.88 89 LYS A C 1
ATOM 764 O O . LYS A 1 89 ? 20.760 9.458 -7.480 1.00 77.88 89 LYS A O 1
ATOM 769 N N . GLY A 1 90 ? 22.059 10.155 -5.777 1.00 83.00 90 GLY A N 1
ATOM 770 C CA . GLY A 1 90 ? 22.548 11.378 -6.423 1.00 83.00 90 GLY A CA 1
ATOM 771 C C . GLY A 1 90 ? 21.844 12.653 -5.952 1.00 83.00 90 GLY A C 1
ATOM 772 O O . GLY A 1 90 ? 22.309 13.737 -6.269 1.00 83.00 90 GLY A O 1
ATOM 773 N N . LEU A 1 91 ? 20.779 12.567 -5.153 1.00 87.56 91 LEU A N 1
ATOM 774 C CA . LEU A 1 91 ? 20.307 13.722 -4.391 1.00 87.56 91 LEU A CA 1
ATOM 775 C C . LEU A 1 91 ? 21.027 13.789 -3.046 1.00 87.56 91 LEU A C 1
ATOM 777 O O . LEU A 1 91 ? 21.048 12.814 -2.293 1.00 87.56 91 LEU A O 1
ATOM 781 N N . VAL A 1 92 ? 21.604 14.951 -2.744 1.00 85.69 92 VAL A N 1
ATOM 782 C CA . VAL A 1 92 ? 22.255 15.229 -1.458 1.00 85.69 92 VAL A CA 1
ATOM 783 C C . VAL A 1 92 ? 21.495 16.364 -0.772 1.00 85.69 92 VAL A C 1
ATOM 785 O O . VAL A 1 92 ? 21.592 17.505 -1.225 1.00 85.69 92 VAL A O 1
ATOM 788 N N . PRO A 1 93 ? 20.710 16.085 0.283 1.00 83.31 93 PRO A N 1
ATOM 789 C CA . PRO A 1 93 ? 19.938 17.108 0.971 1.00 83.31 93 PRO A CA 1
ATOM 790 C C . PRO A 1 93 ? 20.861 18.015 1.782 1.00 83.31 93 PRO A C 1
ATOM 792 O O . PRO A 1 93 ? 21.772 17.536 2.457 1.00 83.31 93 PRO A O 1
ATOM 795 N N . PHE A 1 94 ? 20.609 19.319 1.728 1.00 81.00 94 PHE A N 1
ATOM 796 C CA . PHE A 1 94 ? 21.348 20.314 2.510 1.00 81.00 94 PHE A CA 1
ATOM 797 C C . PHE A 1 94 ? 20.443 21.279 3.279 1.00 81.00 94 PHE A C 1
ATOM 799 O O . PHE A 1 94 ? 20.936 21.978 4.161 1.00 81.00 94 PHE A O 1
ATOM 806 N N . ASP A 1 95 ? 19.145 21.301 2.976 1.00 82.44 95 ASP A N 1
ATOM 807 C CA . ASP A 1 95 ? 18.147 22.044 3.740 1.00 82.44 95 ASP A CA 1
ATOM 808 C C . ASP A 1 95 ? 16.803 21.301 3.732 1.00 82.44 95 ASP A C 1
ATOM 810 O O . ASP A 1 95 ? 16.573 20.400 2.916 1.00 82.44 95 ASP A O 1
ATOM 814 N N . GLU A 1 96 ? 15.927 21.674 4.654 1.00 79.19 96 GLU A N 1
ATOM 815 C CA . GLU A 1 96 ? 14.571 21.149 4.788 1.00 79.19 96 GLU A CA 1
ATOM 816 C C . GLU A 1 96 ? 13.605 22.321 4.954 1.00 79.19 96 GLU A C 1
ATOM 818 O O . GLU A 1 96 ? 13.813 23.197 5.799 1.00 79.19 96 GLU A O 1
ATOM 823 N N . ASP A 1 97 ? 12.543 22.361 4.150 1.00 75.38 97 ASP A N 1
ATOM 824 C CA . ASP A 1 97 ? 11.533 23.402 4.311 1.00 75.38 97 ASP A CA 1
ATOM 825 C C . ASP A 1 97 ? 10.603 23.118 5.509 1.00 75.38 97 ASP A C 1
ATOM 827 O O . ASP A 1 97 ? 10.589 22.044 6.111 1.00 75.38 97 ASP A O 1
ATOM 831 N N . LYS A 1 98 ? 9.768 24.098 5.867 1.00 64.88 98 LYS A N 1
ATOM 832 C CA . LYS A 1 98 ? 8.787 23.961 6.964 1.00 64.88 98 LYS A CA 1
ATOM 833 C C . LYS A 1 98 ? 7.758 22.839 6.740 1.00 64.88 98 LYS A C 1
ATOM 835 O O . LYS A 1 98 ? 7.026 22.487 7.665 1.00 64.88 98 LYS A O 1
ATOM 840 N N . ASP A 1 99 ? 7.652 22.358 5.508 1.00 62.22 99 ASP A N 1
ATOM 841 C CA . ASP A 1 99 ? 6.721 21.342 5.050 1.00 62.22 99 ASP A CA 1
ATOM 842 C C . ASP A 1 99 ? 7.378 19.949 4.979 1.00 62.22 99 ASP A C 1
ATOM 844 O O . ASP A 1 99 ? 6.689 18.984 4.651 1.00 62.22 99 ASP A O 1
ATOM 848 N N . GLY A 1 100 ? 8.654 19.817 5.366 1.00 64.88 100 GLY A N 1
ATOM 849 C CA . GLY A 1 100 ? 9.404 18.559 5.392 1.00 64.88 100 GLY A CA 1
ATOM 850 C C . GLY A 1 100 ? 9.951 18.129 4.030 1.00 64.88 100 GLY A C 1
ATOM 851 O O . GLY A 1 100 ? 10.354 16.976 3.874 1.00 64.88 100 GLY A O 1
ATOM 852 N N . ASN A 1 101 ? 9.936 19.013 3.027 1.00 77.75 101 ASN A N 1
ATOM 853 C CA . ASN A 1 101 ? 10.560 18.763 1.730 1.00 77.75 101 ASN A CA 1
ATOM 854 C C . ASN A 1 101 ? 12.067 18.980 1.816 1.00 77.75 101 ASN A C 1
ATOM 856 O O . ASN A 1 101 ? 12.546 19.816 2.582 1.00 77.75 101 ASN A O 1
ATOM 860 N N . PHE A 1 102 ? 12.813 18.238 1.003 1.00 80.50 102 PHE A N 1
ATOM 861 C CA . PHE A 1 102 ? 14.266 18.315 0.996 1.00 80.50 102 PHE A CA 1
ATOM 862 C C . PHE A 1 102 ? 14.744 19.217 -0.126 1.00 80.50 102 PHE A C 1
ATOM 864 O O . PHE A 1 102 ? 14.473 18.953 -1.295 1.00 80.50 102 PHE A O 1
ATOM 871 N N . ILE A 1 103 ? 15.541 20.222 0.215 1.00 84.00 103 ILE A N 1
ATOM 872 C CA . ILE A 1 103 ? 16.318 20.952 -0.779 1.00 84.00 103 ILE A CA 1
ATOM 873 C C . ILE A 1 103 ? 17.625 20.189 -0.980 1.00 84.00 103 ILE A C 1
ATOM 875 O O . ILE A 1 103 ? 18.397 19.977 -0.038 1.00 84.00 103 ILE A O 1
ATOM 879 N N . CYS A 1 104 ? 17.852 19.727 -2.207 1.00 90.62 104 CYS A N 1
ATOM 880 C CA . CYS A 1 104 ? 18.955 18.840 -2.551 1.00 90.62 104 CYS A CA 1
ATOM 881 C C . CYS A 1 104 ? 19.866 19.447 -3.613 1.00 90.62 104 CYS A C 1
ATOM 883 O O . CYS A 1 104 ? 19.398 20.066 -4.567 1.00 90.62 104 CYS A O 1
ATOM 885 N N . PHE A 1 105 ? 21.162 19.172 -3.504 1.00 92.56 105 PHE A N 1
ATOM 886 C CA . PHE A 1 105 ? 22.052 19.181 -4.659 1.00 92.56 105 PHE A CA 1
ATOM 887 C C . PHE A 1 105 ? 21.736 17.974 -5.547 1.00 92.56 105 PHE A C 1
ATOM 889 O O . PHE A 1 105 ? 21.608 16.853 -5.043 1.00 92.56 105 PHE A O 1
ATOM 896 N N . ASP A 1 106 ? 21.596 18.203 -6.851 1.00 93.38 106 ASP A N 1
ATOM 897 C CA . ASP A 1 106 ? 21.200 17.197 -7.832 1.00 93.38 106 ASP A CA 1
ATOM 898 C C . ASP A 1 106 ? 22.375 16.720 -8.689 1.00 93.38 106 ASP A C 1
ATOM 900 O O . ASP A 1 106 ? 22.723 17.307 -9.712 1.00 93.38 106 ASP A O 1
ATOM 904 N N . TYR A 1 107 ? 22.951 15.595 -8.282 1.00 93.12 107 TYR A N 1
ATOM 905 C CA . TYR A 1 107 ? 24.029 14.891 -8.973 1.00 93.12 107 TYR A CA 1
ATOM 906 C C . TYR A 1 107 ? 23.523 13.743 -9.857 1.00 93.12 107 TYR A C 1
ATOM 908 O O . TYR A 1 107 ? 24.311 12.913 -10.311 1.00 93.12 107 TYR A O 1
ATOM 916 N N . ARG A 1 108 ? 22.206 13.622 -10.084 1.00 90.12 108 ARG A N 1
ATOM 917 C CA . ARG A 1 108 ? 21.638 12.467 -10.807 1.00 90.12 108 ARG A CA 1
ATOM 918 C C . ARG A 1 108 ? 22.061 12.410 -12.274 1.00 90.12 108 ARG A C 1
ATOM 920 O O . ARG A 1 108 ? 22.118 11.320 -12.834 1.00 90.12 108 ARG A O 1
ATOM 927 N N . ILE A 1 109 ? 22.319 13.565 -12.888 1.00 88.81 109 ILE A N 1
ATOM 928 C C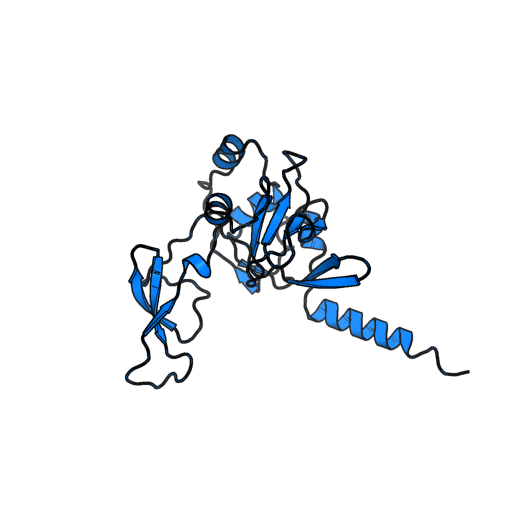A . ILE A 1 109 ? 22.745 13.663 -14.291 1.00 88.81 109 ILE A CA 1
ATOM 929 C C . ILE A 1 109 ? 24.258 13.487 -14.427 1.00 88.81 109 ILE A C 1
ATOM 931 O O . ILE A 1 109 ? 24.705 12.743 -15.296 1.00 88.81 109 ILE A O 1
ATOM 935 N N . ASP A 1 110 ? 25.031 14.152 -13.569 1.00 90.56 110 ASP A N 1
ATOM 936 C CA . ASP A 1 110 ? 26.489 14.073 -13.561 1.00 90.56 110 ASP A CA 1
ATOM 937 C C . ASP A 1 110 ? 27.010 14.176 -12.111 1.00 90.56 110 ASP A C 1
ATOM 939 O O . ASP A 1 110 ? 26.864 15.228 -11.477 1.00 90.56 110 ASP A O 1
ATOM 943 N N . PRO A 1 111 ? 27.582 13.088 -11.560 1.00 88.81 111 PRO A N 1
ATOM 944 C CA . PRO A 1 111 ? 28.055 13.047 -10.183 1.00 88.81 111 PRO A CA 1
ATOM 945 C C . PRO A 1 111 ? 29.348 13.822 -9.927 1.00 88.81 111 PRO A C 1
ATOM 947 O O . PRO A 1 111 ? 29.666 14.066 -8.766 1.00 88.81 111 PRO A O 1
ATOM 950 N N . GLU A 1 112 ? 30.068 14.234 -10.972 1.00 92.44 112 GLU A N 1
ATOM 951 C CA . GLU A 1 112 ? 31.344 14.953 -10.855 1.00 92.44 112 GLU A CA 1
ATOM 952 C C . GLU A 1 112 ? 31.177 16.479 -10.992 1.00 92.44 112 GLU A C 1
ATOM 954 O O . GLU A 1 112 ? 32.163 17.215 -11.067 1.00 92.44 112 GLU A O 1
ATOM 959 N N . LEU A 1 113 ? 29.935 16.981 -11.032 1.00 90.19 113 LEU A N 1
ATOM 960 C CA . LEU A 1 113 ? 29.659 18.415 -11.114 1.00 90.19 113 LEU A CA 1
ATOM 961 C C . LEU A 1 113 ? 30.191 19.162 -9.887 1.00 90.19 113 LEU A C 1
ATOM 963 O O . LEU A 1 113 ? 29.747 18.946 -8.764 1.00 90.19 113 LEU A O 1
ATOM 967 N N . ASP A 1 114 ? 31.063 20.140 -10.127 1.00 88.75 114 ASP A N 1
ATOM 968 C CA . ASP A 1 114 ? 31.555 21.053 -9.086 1.00 88.75 114 ASP A CA 1
ATOM 969 C C . ASP A 1 114 ? 30.437 21.969 -8.541 1.00 88.75 114 ASP A C 1
ATOM 971 O O . ASP A 1 114 ? 30.443 22.368 -7.380 1.00 88.75 114 ASP A O 1
ATOM 975 N N . ASN A 1 115 ? 29.426 22.265 -9.369 1.00 89.50 115 ASN A N 1
ATOM 976 C CA . ASN A 1 115 ? 28.263 23.071 -8.996 1.00 89.50 115 ASN A CA 1
ATOM 977 C C . ASN A 1 115 ? 26.964 22.451 -9.552 1.00 89.50 115 ASN A C 1
ATOM 979 O O . ASN A 1 115 ? 26.533 22.810 -10.654 1.00 89.50 115 ASN A O 1
ATOM 983 N N . PRO A 1 116 ? 26.362 21.485 -8.839 1.00 93.31 116 PRO A N 1
ATOM 984 C CA . PRO A 1 116 ? 25.151 20.805 -9.284 1.00 93.31 116 PRO A CA 1
ATOM 985 C C . PRO A 1 116 ? 23.918 21.724 -9.198 1.00 93.31 116 PRO A C 1
ATOM 987 O O . PRO A 1 116 ? 23.879 22.651 -8.382 1.00 93.31 116 PRO A O 1
ATOM 990 N N . PRO A 1 117 ? 22.862 21.458 -9.986 1.00 95.44 117 PRO A N 1
ATOM 991 C CA . PRO A 1 117 ? 21.566 22.095 -9.793 1.00 95.44 117 PRO A CA 1
ATOM 992 C C . PRO A 1 117 ? 21.023 21.873 -8.376 1.00 95.44 117 PRO A C 1
ATOM 994 O O . PRO A 1 117 ? 21.254 20.833 -7.761 1.00 95.44 117 PRO A O 1
ATOM 997 N N . VAL A 1 118 ? 20.249 22.836 -7.882 1.00 91.38 118 VAL A N 1
ATOM 998 C CA . VAL A 1 118 ? 19.480 22.695 -6.642 1.00 91.38 118 VAL A CA 1
ATOM 999 C C . VAL A 1 118 ? 18.043 22.346 -7.003 1.00 91.38 118 VAL A C 1
ATOM 1001 O O . VAL A 1 118 ? 17.431 23.026 -7.828 1.00 91.38 118 VAL A O 1
ATOM 1004 N N . VAL A 1 119 ? 17.504 21.301 -6.382 1.00 89.12 119 VAL A N 1
ATOM 1005 C CA . VAL A 1 119 ? 16.119 20.862 -6.576 1.00 89.12 119 VAL A CA 1
ATOM 1006 C C . VAL A 1 119 ? 15.380 20.805 -5.249 1.00 89.12 119 VAL A C 1
ATOM 1008 O O . VAL A 1 119 ? 15.948 20.432 -4.225 1.00 89.12 119 VAL A O 1
ATOM 1011 N N . ASP A 1 120 ? 14.099 21.153 -5.288 1.00 85.75 120 ASP A N 1
ATOM 1012 C CA . ASP A 1 120 ? 13.156 20.878 -4.211 1.00 85.75 120 ASP A CA 1
ATOM 1013 C C . ASP A 1 120 ? 12.567 19.479 -4.435 1.00 85.75 120 ASP A C 1
ATOM 1015 O O . ASP A 1 120 ? 11.811 19.233 -5.384 1.00 85.75 120 ASP A O 1
ATOM 1019 N N . TRP A 1 121 ? 12.981 18.531 -3.599 1.00 77.94 121 TRP A N 1
ATOM 1020 C CA . TRP A 1 121 ? 12.415 17.197 -3.563 1.00 77.94 121 TRP A CA 1
ATOM 1021 C C . TRP A 1 121 ? 11.246 17.182 -2.580 1.00 77.94 121 TRP A C 1
ATOM 1023 O O . TRP A 1 121 ? 11.410 17.071 -1.362 1.00 77.94 121 TRP A O 1
ATOM 1033 N N . ASN A 1 122 ? 10.044 17.274 -3.147 1.00 70.62 122 ASN A N 1
ATOM 1034 C CA . ASN A 1 122 ? 8.807 17.323 -2.385 1.00 70.62 122 ASN A CA 1
ATOM 1035 C C . ASN A 1 122 ? 8.541 15.977 -1.683 1.00 70.62 122 ASN A C 1
ATOM 1037 O O . ASN A 1 122 ? 8.041 15.031 -2.298 1.00 70.62 122 ASN A O 1
ATOM 1041 N N . TYR A 1 123 ? 8.896 15.884 -0.398 1.00 58.28 123 TYR A N 1
ATOM 1042 C CA . TYR A 1 123 ? 8.687 14.698 0.432 1.00 58.28 123 TYR A CA 1
ATOM 1043 C C . TYR A 1 123 ? 7.203 14.366 0.516 1.00 58.28 123 TYR A C 1
ATOM 1045 O O . TYR A 1 123 ? 6.842 13.214 0.324 1.00 58.28 123 TYR A O 1
ATOM 1053 N N . LYS A 1 124 ? 6.336 15.359 0.749 1.00 53.72 124 LYS A N 1
ATOM 1054 C CA . LYS A 1 124 ? 4.891 15.133 0.927 1.00 53.72 124 LYS A CA 1
ATOM 1055 C C . LYS A 1 124 ? 4.237 14.502 -0.303 1.00 53.72 124 LYS A C 1
ATOM 1057 O O . LYS A 1 124 ? 3.383 13.637 -0.152 1.00 53.72 124 LYS A O 1
ATOM 1062 N N . LYS A 1 125 ? 4.676 14.873 -1.509 1.00 51.81 125 LYS A N 1
ATOM 1063 C CA . LYS A 1 125 ? 4.217 14.268 -2.769 1.00 51.81 125 LYS A CA 1
ATOM 1064 C C . LYS A 1 125 ? 4.778 12.858 -2.988 1.00 51.81 125 LYS A C 1
ATOM 1066 O O . LYS A 1 125 ? 4.179 12.081 -3.714 1.00 51.81 125 LYS A O 1
ATOM 1071 N N . ASN A 1 126 ? 5.909 12.537 -2.360 1.00 48.31 126 ASN A N 1
ATOM 1072 C CA . ASN A 1 126 ? 6.620 11.271 -2.537 1.00 48.31 126 ASN A CA 1
ATOM 1073 C C . ASN A 1 126 ? 6.505 10.321 -1.324 1.00 48.31 126 ASN A C 1
ATOM 1075 O O . ASN A 1 126 ? 7.083 9.235 -1.358 1.00 48.31 126 ASN A O 1
ATOM 1079 N N . ASN A 1 127 ? 5.816 10.725 -0.245 1.00 53.12 127 ASN A N 1
ATOM 1080 C CA . ASN A 1 127 ? 5.710 10.009 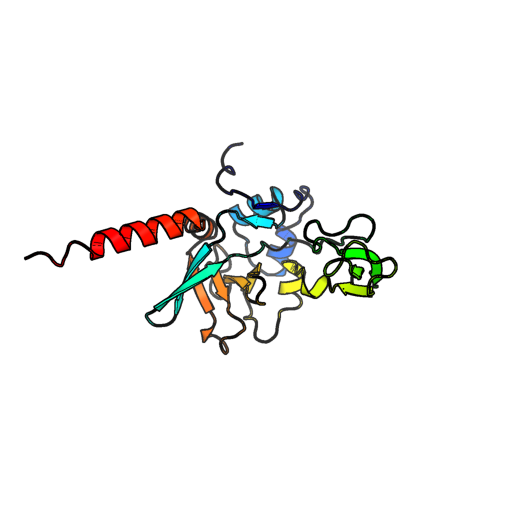1.032 1.00 53.12 127 ASN A CA 1
ATOM 1081 C C . ASN A 1 127 ? 4.420 10.298 1.805 1.00 53.12 127 ASN A C 1
ATOM 1083 O O . ASN A 1 127 ? 4.450 10.822 2.926 1.00 53.12 127 ASN A O 1
ATOM 1087 N N . GLY A 1 128 ? 3.280 9.899 1.246 1.00 60.06 128 GLY A N 1
ATOM 1088 C CA . GLY A 1 128 ? 2.064 9.770 2.043 1.00 60.06 128 GLY A CA 1
ATOM 1089 C C . GLY A 1 128 ? 2.275 8.816 3.229 1.00 60.06 128 GLY A C 1
ATOM 1090 O O . GLY A 1 128 ? 2.964 7.796 3.122 1.00 60.06 128 GLY A O 1
ATOM 1091 N N . SER A 1 129 ? 1.689 9.147 4.379 1.00 69.81 129 SER A N 1
ATOM 1092 C CA . SER A 1 129 ? 1.420 8.176 5.447 1.00 69.81 129 SER A CA 1
ATOM 1093 C C . SER A 1 129 ? -0.038 7.743 5.354 1.00 69.81 129 SER A C 1
ATOM 1095 O O . SER A 1 129 ? -0.844 8.451 4.745 1.00 69.81 129 SER A O 1
ATOM 1097 N N . LEU A 1 130 ? -0.402 6.617 5.967 1.00 79.31 130 LEU A N 1
ATOM 1098 C CA . LEU A 1 130 ? -1.802 6.191 6.028 1.00 79.31 130 LEU A CA 1
ATOM 1099 C C . LEU A 1 130 ? -2.667 7.297 6.639 1.00 79.31 130 LEU A C 1
ATOM 1101 O O . LEU A 1 130 ? -3.679 7.683 6.057 1.00 79.31 130 LEU A O 1
ATOM 1105 N N . LEU A 1 131 ? -2.237 7.859 7.774 1.00 71.62 131 LEU A N 1
ATOM 1106 C CA . LEU A 1 131 ? -2.989 8.904 8.466 1.00 71.62 131 LEU A CA 1
ATOM 1107 C C . LEU A 1 131 ? -3.113 10.180 7.637 1.00 71.62 131 LEU A C 1
ATOM 1109 O O . LEU A 1 131 ? -4.212 10.715 7.515 1.00 71.62 131 LEU A O 1
ATOM 1113 N N . SER A 1 132 ? -2.015 10.662 7.051 1.00 67.69 132 SER A N 1
ATOM 1114 C CA . SER A 1 132 ? -2.038 11.917 6.294 1.00 67.69 132 SER A CA 1
ATOM 1115 C C . SER A 1 132 ? -2.830 11.800 4.995 1.00 67.69 132 SER A C 1
ATOM 1117 O O . SER A 1 132 ? -3.579 12.723 4.676 1.00 67.69 132 SER A O 1
ATOM 1119 N N . THR A 1 133 ? -2.737 10.658 4.307 1.00 69.12 133 THR A N 1
ATOM 1120 C CA . THR A 1 133 ? -3.529 10.367 3.101 1.00 69.12 133 THR A CA 1
ATOM 1121 C C . THR A 1 133 ? -5.007 10.245 3.450 1.00 69.12 133 THR A C 1
ATOM 1123 O O . THR A 1 133 ? -5.850 10.791 2.755 1.00 69.12 133 THR A O 1
ATOM 1126 N N . TYR A 1 134 ? -5.347 9.591 4.561 1.00 71.56 134 TYR A N 1
ATOM 1127 C CA . TYR A 1 134 ? -6.738 9.484 4.992 1.00 71.56 134 TYR A CA 1
ATOM 1128 C C . TYR A 1 134 ? -7.334 10.830 5.444 1.00 71.56 134 TYR A C 1
ATOM 1130 O O . TYR A 1 134 ? -8.486 11.135 5.148 1.00 71.56 134 TYR A O 1
ATOM 1138 N N . GLN A 1 135 ? -6.558 11.656 6.153 1.00 72.88 135 GLN A N 1
ATOM 1139 C CA . GLN A 1 135 ? -7.000 12.971 6.636 1.00 72.88 135 GLN A CA 1
ATOM 1140 C C . GLN A 1 135 ? -7.080 14.025 5.528 1.00 72.88 135 GLN A C 1
ATOM 1142 O O . GLN A 1 135 ? -7.918 14.922 5.600 1.00 72.88 135 GLN A O 1
ATOM 1147 N N . ASN A 1 136 ? -6.216 13.925 4.518 1.00 71.62 136 ASN A N 1
ATOM 1148 C CA . ASN A 1 136 ? -6.162 14.830 3.372 1.00 71.62 136 ASN A CA 1
ATOM 1149 C C . ASN A 1 136 ? -6.194 14.003 2.080 1.00 71.62 136 ASN A C 1
ATOM 1151 O O . ASN A 1 136 ? -5.177 13.912 1.385 1.00 71.62 136 ASN A O 1
ATOM 1155 N N . PRO A 1 137 ? -7.331 13.356 1.781 1.00 76.62 137 PRO A N 1
ATOM 1156 C CA . PRO A 1 137 ? -7.404 12.442 0.659 1.00 76.62 137 PRO A CA 1
ATOM 1157 C C . PRO A 1 137 ? -7.303 13.189 -0.678 1.00 76.62 137 PRO A C 1
ATOM 1159 O O . PRO A 1 137 ? -7.696 14.360 -0.757 1.00 76.62 137 PRO A O 1
ATOM 1162 N N . PRO A 1 138 ? -6.782 12.533 -1.733 1.00 75.75 138 PRO A N 1
ATOM 1163 C CA . PRO A 1 138 ? -6.740 13.121 -3.065 1.00 75.75 138 PRO A CA 1
ATOM 1164 C C . PRO A 1 138 ? -8.153 13.402 -3.594 1.00 75.75 138 PRO A C 1
ATOM 1166 O O . PRO A 1 138 ? -9.161 12.931 -3.058 1.00 75.75 138 PRO A O 1
ATOM 1169 N N . GLU A 1 139 ? -8.231 14.199 -4.660 1.00 76.38 139 GLU A N 1
ATOM 1170 C CA . GLU A 1 139 ? -9.502 14.504 -5.315 1.00 76.38 139 GLU A CA 1
ATOM 1171 C C . GLU A 1 139 ? -10.225 13.206 -5.721 1.00 76.38 139 GLU A C 1
ATOM 1173 O O . GLU A 1 139 ? -9.594 12.247 -6.161 1.00 76.38 139 GLU A O 1
ATOM 1178 N N . PHE A 1 140 ? -11.546 13.165 -5.523 1.00 79.81 140 PHE A N 1
ATOM 1179 C CA . PHE A 1 140 ? -12.416 12.012 -5.810 1.00 79.81 140 PHE A CA 1
ATOM 1180 C C . PHE A 1 140 ? -12.159 10.727 -5.006 1.00 79.81 140 PHE A C 1
ATOM 1182 O O . PHE A 1 140 ? -12.825 9.721 -5.250 1.00 79.81 140 PHE A O 1
ATOM 1189 N N . PHE A 1 141 ? -11.280 10.747 -4.002 1.00 84.31 141 PHE A N 1
ATOM 1190 C CA . PHE A 1 141 ? -11.046 9.576 -3.159 1.00 84.31 141 PHE A CA 1
ATOM 1191 C C . PHE A 1 141 ? -12.323 9.149 -2.399 1.00 84.31 141 PHE A C 1
ATOM 1193 O O . PHE A 1 141 ? -12.935 9.976 -1.702 1.00 84.31 141 PHE A O 1
ATOM 1200 N N . PRO A 1 142 ? -12.743 7.872 -2.484 1.00 85.25 142 PRO A N 1
ATOM 1201 C CA . PRO A 1 142 ? -13.973 7.418 -1.847 1.00 85.25 142 PRO A CA 1
ATOM 1202 C C . PRO A 1 142 ? -13.940 7.521 -0.316 1.00 85.25 142 PRO A C 1
ATOM 1204 O O . PRO A 1 142 ? -13.003 7.086 0.354 1.00 85.25 142 PRO A O 1
ATOM 1207 N N . LYS A 1 143 ? -15.024 8.041 0.271 1.00 85.06 143 LYS A N 1
ATOM 1208 C CA . LYS A 1 143 ? -15.214 8.006 1.730 1.00 85.06 143 LYS A CA 1
ATOM 1209 C C . LYS A 1 143 ? -15.328 6.561 2.217 1.00 85.06 143 LYS A C 1
ATOM 1211 O O . LYS A 1 143 ? -16.015 5.755 1.596 1.00 85.06 143 LYS A O 1
ATOM 1216 N N . GLY A 1 144 ? -14.716 6.273 3.364 1.00 85.31 144 GLY A N 1
ATOM 1217 C CA . GLY A 1 144 ? -14.686 4.929 3.950 1.00 85.31 144 GLY A CA 1
ATOM 1218 C C . GLY A 1 144 ? -13.541 4.054 3.438 1.00 85.31 144 GLY A C 1
ATOM 1219 O O . GLY A 1 144 ? -13.430 2.910 3.863 1.00 85.31 144 GLY A O 1
ATOM 1220 N N . PHE A 1 145 ? -12.679 4.569 2.558 1.00 89.19 145 PHE A N 1
ATOM 1221 C CA . PHE A 1 145 ? -11.437 3.890 2.196 1.00 89.19 145 PHE A CA 1
ATOM 1222 C C . PHE A 1 145 ? -10.320 4.278 3.152 1.00 89.19 145 PHE A C 1
ATOM 1224 O O . PHE A 1 145 ? -10.143 5.457 3.455 1.00 89.19 145 PHE A O 1
ATOM 1231 N N . ILE A 1 146 ? -9.535 3.293 3.584 1.00 89.94 146 ILE A N 1
ATOM 1232 C CA . ILE A 1 146 ? -8.271 3.531 4.285 1.00 89.94 146 ILE A CA 1
ATOM 1233 C C . ILE A 1 146 ? -7.130 3.013 3.407 1.00 89.94 146 ILE A C 1
ATOM 1235 O O . ILE A 1 146 ? -7.014 1.795 3.241 1.00 89.94 146 ILE A O 1
ATOM 1239 N N . PRO A 1 147 ? -6.282 3.896 2.851 1.00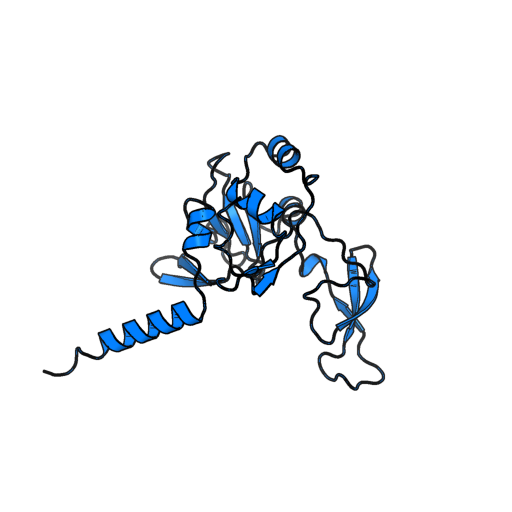 91.06 147 PRO A N 1
ATOM 1240 C CA . PRO A 1 147 ? -5.164 3.479 2.020 1.00 91.06 147 PRO A CA 1
ATOM 1241 C C . PRO A 1 147 ? -4.052 2.889 2.887 1.00 91.06 147 PRO A C 1
ATOM 1243 O O . PRO A 1 147 ? -3.644 3.487 3.883 1.00 91.06 147 PRO A O 1
ATOM 1246 N N . PHE A 1 148 ? -3.522 1.734 2.492 1.00 90.69 148 PHE A N 1
ATOM 1247 C CA . PHE A 1 148 ? -2.352 1.130 3.140 1.00 90.69 148 PHE A CA 1
ATOM 1248 C C . PHE A 1 148 ? -1.164 0.958 2.187 1.00 90.69 148 PHE A C 1
ATOM 1250 O O . PHE A 1 148 ? -0.057 0.673 2.642 1.00 90.69 148 PHE A O 1
ATOM 1257 N N . SER A 1 149 ? -1.361 1.168 0.883 1.00 89.94 149 SER A N 1
ATOM 1258 C CA . SER A 1 149 ? -0.299 1.145 -0.125 1.00 89.94 149 SER A CA 1
ATOM 1259 C C . SER A 1 149 ? -0.531 2.171 -1.224 1.00 89.94 149 SER A C 1
ATOM 1261 O O . SER A 1 149 ? -1.683 2.465 -1.535 1.00 89.94 149 SER A O 1
ATOM 1263 N N . GLU A 1 150 ? 0.547 2.643 -1.847 1.00 85.69 150 GLU A N 1
ATOM 1264 C CA . GLU A 1 150 ? 0.518 3.430 -3.088 1.00 85.69 150 GLU A CA 1
ATOM 1265 C C . GLU A 1 150 ? 1.376 2.773 -4.179 1.00 85.69 150 GLU A C 1
ATOM 1267 O O . GLU A 1 150 ? 2.471 2.283 -3.891 1.00 85.69 150 GLU A O 1
ATOM 1272 N N . ASP A 1 151 ? 0.920 2.800 -5.433 1.00 82.88 151 ASP A N 1
ATOM 1273 C CA . ASP A 1 151 ? 1.647 2.200 -6.570 1.00 82.88 151 ASP A CA 1
ATOM 1274 C C . ASP A 1 151 ? 2.705 3.138 -7.196 1.00 82.88 151 ASP A C 1
ATOM 1276 O O . ASP A 1 151 ? 3.450 2.747 -8.093 1.00 82.88 151 ASP A O 1
ATOM 1280 N N . GLY A 1 152 ? 2.797 4.383 -6.711 1.00 74.31 152 GLY A N 1
ATOM 1281 C CA . GLY A 1 152 ? 3.680 5.433 -7.238 1.00 74.31 152 GLY A CA 1
ATOM 1282 C C . GLY A 1 152 ? 3.096 6.231 -8.412 1.00 74.31 152 GLY A C 1
ATOM 1283 O O . GLY A 1 152 ? 3.662 7.256 -8.790 1.00 74.31 152 GLY A O 1
ATOM 1284 N N . GLY A 1 153 ? 1.952 5.808 -8.953 1.00 75.62 153 GLY A N 1
ATOM 1285 C CA . GLY A 1 153 ? 1.172 6.511 -9.973 1.00 75.62 153 GLY A CA 1
ATOM 1286 C C . GLY A 1 153 ? 0.080 7.419 -9.406 1.00 75.62 153 GLY A C 1
ATOM 1287 O O . GLY A 1 153 ? -0.641 8.033 -10.181 1.00 75.62 153 GLY A O 1
ATOM 1288 N N . GLY A 1 154 ? -0.044 7.518 -8.078 1.00 80.31 154 GLY A N 1
ATOM 1289 C CA . GLY A 1 154 ? -1.153 8.210 -7.409 1.00 80.31 154 GLY A CA 1
ATOM 1290 C C . GLY A 1 154 ? -2.365 7.314 -7.139 1.00 80.31 154 GLY A C 1
ATOM 1291 O O . GLY A 1 154 ? -3.387 7.807 -6.666 1.00 80.31 154 GLY A O 1
ATOM 1292 N N . ASN A 1 155 ? -2.249 6.010 -7.406 1.00 89.44 155 ASN A N 1
ATOM 1293 C CA . ASN A 1 155 ? -3.277 5.022 -7.103 1.00 89.44 155 ASN A CA 1
ATOM 1294 C C . ASN A 1 155 ? -2.998 4.358 -5.758 1.00 89.44 155 ASN A C 1
ATOM 1296 O O . ASN A 1 155 ? -1.844 4.252 -5.323 1.00 89.44 155 ASN A O 1
ATOM 1300 N N . TYR A 1 156 ? -4.055 3.858 -5.122 1.00 91.75 156 TYR A N 1
ATOM 1301 C CA . TYR A 1 156 ? -3.964 3.294 -3.780 1.00 91.75 156 TYR A CA 1
ATOM 1302 C C . TYR A 1 156 ? -4.556 1.897 -3.705 1.00 91.75 156 TYR A C 1
ATOM 1304 O O . TYR A 1 156 ? -5.546 1.583 -4.359 1.00 91.75 156 TYR A O 1
ATOM 1312 N N . ILE A 1 157 ? -3.969 1.074 -2.841 1.00 95.62 157 ILE A N 1
ATOM 1313 C CA . ILE A 1 157 ? -4.627 -0.133 -2.349 1.00 95.62 157 ILE A CA 1
ATOM 1314 C C . ILE A 1 157 ? -5.185 0.184 -0.967 1.00 95.62 157 ILE A C 1
ATOM 1316 O O . ILE A 1 157 ? -4.479 0.711 -0.097 1.00 95.62 157 ILE A O 1
ATOM 1320 N N . CYS A 1 158 ? -6.464 -0.123 -0.789 1.00 95.31 158 CYS A N 1
ATOM 1321 C CA . CYS A 1 158 ? -7.264 0.343 0.326 1.00 95.31 158 CYS A CA 1
ATOM 1322 C C . CYS A 1 158 ? -8.004 -0.803 1.010 1.00 95.31 158 CYS A C 1
ATOM 1324 O O . CYS A 1 158 ? -8.421 -1.774 0.378 1.00 95.31 158 CYS A O 1
ATOM 1326 N N . PHE A 1 159 ? -8.235 -0.624 2.305 1.00 96.00 159 PHE A N 1
ATOM 1327 C CA . PHE A 1 159 ? -9.323 -1.277 3.015 1.00 96.00 159 PHE A CA 1
ATOM 1328 C C . PHE A 1 159 ? -10.642 -0.569 2.680 1.00 96.00 159 PHE A C 1
ATOM 1330 O O . PHE A 1 159 ? -10.730 0.653 2.836 1.00 96.00 159 PHE A O 1
ATOM 1337 N N . ASP A 1 160 ? -11.659 -1.315 2.249 1.00 95.38 160 ASP A N 1
ATOM 1338 C CA . ASP A 1 160 ? -13.009 -0.801 1.989 1.00 95.38 160 ASP A CA 1
ATOM 1339 C C . ASP A 1 160 ? -13.934 -1.015 3.199 1.00 95.38 160 ASP A C 1
ATOM 1341 O O . ASP A 1 160 ? -14.448 -2.113 3.423 1.00 95.38 160 ASP A O 1
ATOM 1345 N N . TYR A 1 161 ? -14.172 0.053 3.966 1.00 91.62 161 TYR A N 1
ATOM 1346 C CA . TYR A 1 161 ? -15.065 0.054 5.132 1.00 91.62 161 TYR A CA 1
ATOM 1347 C C . TYR A 1 161 ? -16.477 0.577 4.832 1.00 91.62 161 TYR A C 1
ATOM 1349 O O . TYR A 1 161 ? -17.258 0.836 5.749 1.00 91.62 161 TYR A O 1
ATOM 1357 N N . ARG A 1 162 ? -16.857 0.764 3.561 1.00 91.44 162 ARG A N 1
ATOM 1358 C CA . ARG A 1 162 ? -18.175 1.342 3.224 1.00 91.44 162 ARG A CA 1
ATOM 1359 C C . ARG A 1 162 ? -19.341 0.459 3.664 1.00 91.44 162 ARG A C 1
ATOM 1361 O O . ARG A 1 162 ? -20.419 0.974 3.951 1.00 91.44 162 ARG A O 1
ATOM 1368 N N . THR A 1 163 ? -19.138 -0.857 3.691 1.00 88.69 163 THR A N 1
ATOM 1369 C CA . THR A 1 163 ? -20.188 -1.847 3.986 1.00 88.69 163 THR A CA 1
ATOM 1370 C C . THR A 1 163 ? -19.943 -2.655 5.255 1.00 88.69 163 THR A C 1
ATOM 1372 O O . THR A 1 163 ? -20.850 -3.360 5.692 1.00 88.69 163 THR A O 1
ATOM 1375 N N . CYS A 1 164 ? -18.749 -2.582 5.846 1.00 89.12 164 CYS A N 1
ATOM 1376 C CA . CYS A 1 164 ? -18.402 -3.317 7.058 1.00 89.12 164 CYS A CA 1
ATOM 1377 C C . CYS A 1 164 ? -17.419 -2.516 7.915 1.00 89.12 164 CYS A C 1
ATOM 1379 O O . CYS A 1 164 ? -16.553 -1.841 7.372 1.00 89.12 164 CYS A O 1
ATOM 1381 N N . SER A 1 165 ? -17.536 -2.610 9.241 1.00 85.88 165 SER A N 1
ATOM 1382 C CA . SER A 1 165 ? -16.616 -1.980 10.200 1.00 85.88 165 SER A CA 1
ATOM 1383 C C . SER A 1 165 ? -15.460 -2.894 10.621 1.00 85.88 165 SER A C 1
ATOM 1385 O O . SER A 1 165 ? -14.524 -2.426 11.259 1.00 85.88 165 SER A O 1
ATOM 1387 N N . GLU A 1 166 ? -15.510 -4.183 10.276 1.00 89.94 166 GLU A N 1
ATOM 1388 C CA . GLU A 1 166 ? -14.514 -5.203 10.628 1.00 89.94 166 GLU A CA 1
ATOM 1389 C C . GLU A 1 166 ? -14.213 -6.083 9.409 1.00 89.94 166 GLU A C 1
ATOM 1391 O O . GLU A 1 166 ? -15.096 -6.307 8.588 1.00 89.94 166 GLU A O 1
ATOM 1396 N N . ASN A 1 167 ? -12.989 -6.605 9.285 1.00 89.38 167 ASN A N 1
ATOM 1397 C CA . ASN A 1 167 ? -12.570 -7.428 8.138 1.00 89.38 167 ASN A CA 1
ATOM 1398 C C . ASN A 1 167 ? -12.969 -6.823 6.765 1.00 89.38 167 ASN A C 1
ATOM 1400 O O . ASN A 1 167 ? -13.767 -7.412 6.031 1.00 89.38 167 ASN A O 1
ATOM 1404 N N . PRO A 1 168 ? -12.479 -5.611 6.448 1.00 94.62 168 PRO A N 1
ATOM 1405 C CA . PRO A 1 168 ? -12.780 -4.926 5.192 1.00 94.62 168 PRO A CA 1
ATOM 1406 C C . PRO A 1 168 ? -12.254 -5.702 3.978 1.00 94.62 168 PRO A C 1
ATOM 1408 O O . PRO A 1 168 ? -11.203 -6.343 4.046 1.00 94.62 168 PRO A O 1
ATOM 1411 N N . LEU A 1 169 ? -12.936 -5.549 2.840 1.00 97.12 169 LEU A N 1
ATOM 1412 C CA . LEU A 1 169 ? -12.416 -6.017 1.555 1.00 97.12 169 LEU A CA 1
ATOM 1413 C C . LEU A 1 169 ? -11.168 -5.217 1.168 1.00 97.12 169 LEU A C 1
ATOM 1415 O O . LEU A 1 169 ? -11.012 -4.053 1.555 1.00 97.12 169 LEU A O 1
ATOM 1419 N N . ILE A 1 170 ? -10.308 -5.829 0.359 1.00 97.50 170 ILE A N 1
ATOM 1420 C CA . ILE A 1 170 ? -9.147 -5.167 -0.229 1.00 97.50 170 ILE A CA 1
ATOM 1421 C C . ILE A 1 170 ? -9.494 -4.735 -1.646 1.00 97.50 170 ILE A C 1
ATOM 1423 O O . ILE A 1 170 ? -9.895 -5.558 -2.474 1.00 97.50 170 ILE A O 1
ATOM 1427 N N . VAL A 1 171 ? -9.322 -3.446 -1.926 1.00 96.62 171 VAL A N 1
ATOM 1428 C CA . VAL A 1 171 ? -9.608 -2.854 -3.235 1.00 96.62 171 VAL A CA 1
ATOM 1429 C C . VAL A 1 171 ? -8.419 -2.056 -3.755 1.00 96.62 171 VAL A C 1
ATOM 1431 O O . VAL A 1 171 ? -7.674 -1.456 -2.982 1.00 96.62 171 VAL A O 1
ATOM 1434 N N . TYR A 1 172 ? -8.255 -2.029 -5.071 1.00 96.50 172 TYR A N 1
ATOM 1435 C CA . TYR A 1 172 ? -7.390 -1.098 -5.782 1.00 96.50 172 TYR A CA 1
ATOM 1436 C C . TYR A 1 172 ? -8.233 0.073 -6.288 1.00 96.50 172 TYR A C 1
ATOM 1438 O O . TYR A 1 172 ? -9.277 -0.137 -6.905 1.00 96.50 172 TYR A O 1
ATOM 1446 N N . TRP A 1 173 ? -7.796 1.293 -5.998 1.00 94.00 173 TRP A N 1
ATOM 1447 C CA . TRP A 1 173 ? -8.405 2.523 -6.483 1.00 94.00 173 TRP A CA 1
ATOM 1448 C C . TRP A 1 173 ? -7.477 3.202 -7.488 1.00 94.00 173 TRP A C 1
ATOM 1450 O O . TRP A 1 173 ? -6.394 3.659 -7.112 1.00 94.00 173 TRP A O 1
ATOM 1460 N N . ASP A 1 174 ? -7.920 3.264 -8.742 1.00 92.19 174 ASP A N 1
ATOM 1461 C CA . ASP A 1 174 ? -7.248 3.951 -9.844 1.00 92.19 174 ASP A CA 1
ATOM 1462 C C . ASP A 1 174 ? -7.781 5.384 -9.965 1.00 92.19 174 ASP A C 1
ATOM 1464 O O . ASP A 1 174 ? -8.944 5.603 -10.308 1.00 92.19 174 ASP A O 1
ATOM 1468 N N . HIS A 1 175 ? -6.924 6.366 -9.682 1.00 86.31 175 HIS A N 1
ATOM 1469 C CA . HIS A 1 175 ? -7.286 7.785 -9.717 1.00 86.31 175 HIS A CA 1
ATOM 1470 C C . HIS A 1 175 ? -7.557 8.307 -11.137 1.00 86.31 175 HIS A C 1
ATOM 1472 O O . HIS A 1 175 ? -8.144 9.379 -11.294 1.00 86.31 175 HIS A O 1
ATOM 1478 N N . GLY A 1 176 ? -7.076 7.601 -12.166 1.00 85.56 176 GLY A N 1
ATOM 1479 C CA . GLY A 1 176 ? -7.208 7.984 -13.569 1.00 85.56 176 GLY A CA 1
ATOM 1480 C C . GLY A 1 176 ? -8.534 7.561 -14.197 1.00 85.56 176 GLY A C 1
ATOM 1481 O O . GLY A 1 176 ? -8.826 7.967 -15.324 1.00 85.56 176 GLY A O 1
ATOM 1482 N N . ILE A 1 177 ? -9.332 6.756 -13.491 1.00 83.81 177 ILE A N 1
ATOM 1483 C CA . ILE A 1 177 ? -10.642 6.282 -13.938 1.00 83.81 177 ILE A CA 1
ATOM 1484 C C . ILE A 1 177 ? -11.725 7.052 -13.182 1.00 83.81 177 ILE A C 1
ATOM 1486 O O . ILE A 1 177 ? -11.659 7.217 -11.966 1.00 83.81 177 ILE A O 1
ATOM 1490 N N . GLU A 1 178 ? -12.718 7.553 -13.917 1.00 78.31 178 GLU A N 1
ATOM 1491 C CA . GLU A 1 178 ? -13.749 8.424 -13.357 1.00 78.31 178 GLU A CA 1
ATOM 1492 C C . GLU A 1 178 ? -14.574 7.734 -12.252 1.00 78.31 178 GLU A C 1
ATOM 1494 O O . GLU A 1 178 ? -15.071 6.614 -12.393 1.00 78.31 178 GLU A O 1
ATOM 1499 N N . GLU A 1 179 ? -14.768 8.464 -11.151 1.00 67.12 179 GLU A N 1
ATOM 1500 C CA . GLU A 1 179 ? -15.678 8.130 -10.052 1.00 67.12 179 GLU A CA 1
ATOM 1501 C C . GLU A 1 179 ? -15.545 6.683 -9.511 1.00 67.12 179 GLU A C 1
ATOM 1503 O O . GLU A 1 179 ? -14.458 6.212 -9.179 1.00 67.12 179 GLU A O 1
ATOM 1508 N N . ASN A 1 180 ? -16.674 5.982 -9.333 1.00 69.50 180 ASN A N 1
ATOM 1509 C CA . ASN A 1 180 ? -16.737 4.641 -8.747 1.00 69.50 180 ASN A CA 1
ATOM 1510 C C . ASN A 1 180 ? -16.301 3.528 -9.718 1.00 69.50 180 ASN A C 1
ATOM 1512 O O . ASN A 1 180 ? -16.262 2.370 -9.301 1.00 69.50 180 ASN A O 1
ATOM 1516 N N . GLU A 1 181 ? -16.003 3.838 -10.985 1.00 83.25 181 GLU A N 1
ATOM 1517 C CA . GLU A 1 181 ? -15.535 2.839 -11.958 1.00 83.25 181 GLU A CA 1
ATOM 1518 C C . GLU A 1 181 ? -14.057 2.479 -11.755 1.00 83.25 181 GLU A C 1
ATOM 1520 O O . GLU A 1 181 ? -13.630 1.400 -12.160 1.00 83.25 181 GLU A O 1
ATOM 1525 N N . GLY A 1 182 ? -13.295 3.336 -11.068 1.00 89.81 182 GLY A N 1
ATOM 1526 C CA . GLY A 1 182 ? -11.895 3.098 -10.712 1.00 89.81 182 GLY A CA 1
ATOM 1527 C C . GLY A 1 182 ? -11.687 2.220 -9.477 1.00 89.81 182 GLY A C 1
ATOM 1528 O O . GLY A 1 182 ? -10.597 2.232 -8.918 1.00 89.81 182 GLY A O 1
ATOM 1529 N N . ILE A 1 183 ? -12.712 1.507 -8.994 1.00 93.94 183 ILE A N 1
ATOM 1530 C CA . ILE A 1 183 ? -12.634 0.677 -7.782 1.00 93.94 183 ILE A CA 1
ATOM 1531 C C . ILE A 1 183 ? -12.653 -0.802 -8.167 1.00 93.94 183 ILE A C 1
ATOM 1533 O O . ILE A 1 183 ? -13.665 -1.326 -8.633 1.00 93.94 183 ILE A O 1
ATOM 1537 N N . PHE A 1 184 ? -11.557 -1.496 -7.882 1.00 95.56 184 PHE A N 1
ATOM 1538 C CA . PHE A 1 184 ? -11.353 -2.889 -8.261 1.00 95.56 184 PHE A CA 1
ATOM 1539 C C . PHE A 1 184 ? -11.184 -3.774 -7.037 1.00 95.56 184 PHE A C 1
ATOM 1541 O O . PHE A 1 184 ? -10.303 -3.545 -6.216 1.00 95.56 184 PHE A O 1
ATOM 1548 N N . PHE A 1 185 ? -12.004 -4.814 -6.924 1.00 95.81 185 PHE A N 1
ATOM 1549 C CA . PHE A 1 185 ? -11.836 -5.831 -5.890 1.00 95.81 185 PHE A CA 1
ATOM 1550 C C . PHE A 1 185 ? -10.533 -6.616 -6.091 1.00 95.81 185 PHE A C 1
ATOM 1552 O O . PHE A 1 185 ? -10.213 -7.005 -7.216 1.00 95.81 185 PHE A O 1
ATOM 1559 N N . LEU A 1 186 ? -9.814 -6.869 -4.996 1.00 97.00 186 LEU A N 1
ATOM 1560 C CA . LEU A 1 186 ? -8.592 -7.672 -4.983 1.00 97.00 186 LEU A CA 1
ATOM 1561 C C . LEU A 1 186 ? -8.722 -8.934 -4.126 1.00 97.00 186 LEU A C 1
ATOM 1563 O O . LEU A 1 186 ? -8.356 -10.009 -4.592 1.00 97.00 186 LEU A O 1
ATOM 1567 N N . ALA A 1 187 ? -9.206 -8.815 -2.886 1.00 97.12 187 ALA A N 1
ATOM 1568 C CA . ALA A 1 187 ? -9.296 -9.941 -1.952 1.00 97.12 187 ALA A CA 1
ATOM 1569 C C . ALA A 1 187 ? -10.322 -9.697 -0.836 1.00 97.12 187 ALA A C 1
ATOM 1571 O O . ALA A 1 187 ? -10.628 -8.547 -0.508 1.00 97.12 187 ALA A O 1
ATOM 1572 N N . ASP A 1 188 ? -10.793 -10.775 -0.200 1.00 96.38 188 ASP A N 1
ATOM 1573 C CA . ASP A 1 188 ? -11.753 -10.707 0.910 1.00 96.38 188 ASP A CA 1
ATOM 1574 C C . ASP A 1 188 ? -11.092 -10.386 2.263 1.00 96.38 188 ASP A C 1
ATOM 1576 O O . ASP A 1 188 ? -11.776 -10.068 3.237 1.00 96.38 188 ASP A O 1
ATOM 1580 N N . SER A 1 189 ? -9.759 -10.466 2.346 1.00 95.44 189 SER A N 1
ATOM 1581 C CA . SER A 1 189 ? -8.986 -10.125 3.546 1.00 95.44 189 SER A CA 1
ATOM 1582 C C . SER A 1 189 ? -7.557 -9.682 3.219 1.00 95.44 189 SER A C 1
ATOM 1584 O O . SER A 1 189 ? -7.039 -9.912 2.122 1.00 95.44 189 SER A O 1
ATOM 1586 N N . PHE A 1 190 ? -6.886 -9.066 4.198 1.00 94.94 190 PHE A N 1
ATOM 1587 C CA . PHE A 1 190 ? -5.491 -8.640 4.060 1.00 94.94 190 PHE A CA 1
ATOM 1588 C C . PHE A 1 190 ? -4.534 -9.829 3.871 1.00 94.94 190 PHE A C 1
ATOM 1590 O O . PHE A 1 190 ? -3.598 -9.765 3.076 1.00 94.94 190 PHE A O 1
ATOM 1597 N N . GLU A 1 191 ? -4.776 -10.934 4.569 1.00 94.06 191 GLU A N 1
ATOM 1598 C CA . GLU A 1 191 ? -3.999 -12.166 4.462 1.00 94.06 191 GLU A CA 1
ATOM 1599 C C . GLU A 1 191 ? -4.133 -12.807 3.081 1.00 94.06 191 GLU A C 1
ATOM 1601 O O . GLU A 1 191 ? -3.126 -13.210 2.492 1.00 94.06 191 GLU A O 1
ATOM 1606 N N . GLU A 1 192 ? -5.353 -12.873 2.544 1.00 95.56 192 GLU A N 1
ATOM 1607 C CA . GLU A 1 192 ? -5.583 -13.364 1.184 1.00 95.56 192 GLU A CA 1
ATOM 1608 C C . GLU A 1 192 ? -4.882 -12.478 0.157 1.00 95.56 192 GLU A C 1
ATOM 1610 O O . GLU A 1 192 ? -4.175 -13.000 -0.711 1.00 95.56 192 GLU A O 1
ATOM 1615 N N . PHE A 1 193 ? -4.982 -11.155 0.317 1.00 96.06 193 PHE A N 1
ATOM 1616 C CA . PHE A 1 193 ? -4.272 -10.196 -0.525 1.00 96.06 193 PHE A CA 1
ATOM 1617 C C . PHE A 1 193 ? -2.758 -10.438 -0.518 1.00 96.06 193 PHE A C 1
ATOM 1619 O O . PHE A 1 193 ? -2.144 -10.528 -1.577 1.00 96.06 193 PHE A O 1
ATOM 1626 N N . LEU A 1 194 ? -2.137 -10.614 0.649 1.00 93.50 194 LEU A N 1
ATOM 1627 C CA . LEU A 1 194 ? -0.704 -10.919 0.721 1.00 93.50 194 LEU A CA 1
ATOM 1628 C C . LEU A 1 194 ? -0.355 -12.259 0.057 1.00 93.50 194 LEU A C 1
ATOM 1630 O O . LEU A 1 194 ? 0.706 -12.386 -0.553 1.00 93.50 194 LEU A O 1
ATOM 1634 N N . SER A 1 195 ? -1.234 -13.259 0.161 1.00 93.44 195 SER A N 1
ATOM 1635 C CA . SER A 1 195 ? -0.996 -14.599 -0.387 1.00 93.44 195 SER A CA 1
ATOM 1636 C C . SER A 1 195 ? -1.071 -14.666 -1.919 1.00 93.44 195 SER A C 1
ATOM 1638 O O . SER A 1 195 ? -0.435 -15.532 -2.527 1.00 93.44 195 SER A O 1
ATOM 1640 N N . MET A 1 196 ? -1.825 -13.759 -2.552 1.00 94.12 196 MET A N 1
ATOM 1641 C CA . MET A 1 196 ? -1.979 -13.724 -4.011 1.00 94.12 196 MET A CA 1
ATOM 1642 C C . MET A 1 196 ? -0.837 -13.000 -4.736 1.00 94.12 196 MET A C 1
ATOM 1644 O O . MET A 1 196 ? -0.680 -13.211 -5.942 1.00 94.12 196 MET A O 1
ATOM 1648 N N . LEU A 1 197 ? -0.036 -12.190 -4.030 1.00 94.56 197 LEU A N 1
ATOM 1649 C CA . LEU A 1 197 ? 1.057 -11.421 -4.630 1.00 94.56 197 LEU A CA 1
ATOM 1650 C C . LEU A 1 197 ? 2.104 -12.326 -5.290 1.00 94.56 197 LEU A C 1
ATOM 1652 O O . LEU A 1 197 ? 2.458 -13.393 -4.778 1.00 94.56 197 LEU A O 1
ATOM 1656 N N . LYS A 1 198 ? 2.626 -11.872 -6.429 1.00 94.19 198 LYS A N 1
ATOM 1657 C CA . LYS A 1 198 ? 3.635 -12.575 -7.233 1.00 94.19 198 LYS A CA 1
ATOM 1658 C C . LYS A 1 198 ? 4.919 -11.761 -7.335 1.00 94.19 198 LYS A C 1
ATOM 1660 O O . LYS A 1 198 ? 4.889 -10.532 -7.258 1.00 94.19 198 LYS A O 1
ATOM 1665 N N . SER A 1 199 ? 6.044 -12.442 -7.526 1.00 92.06 199 SER A N 1
ATOM 1666 C CA . SER A 1 199 ? 7.263 -11.815 -8.045 1.00 92.06 199 SER A CA 1
ATOM 1667 C C . SER A 1 199 ? 7.275 -11.797 -9.576 1.00 92.06 199 SER A C 1
ATOM 1669 O O . SER A 1 199 ? 6.532 -12.535 -10.227 1.00 92.06 199 SER A O 1
ATOM 1671 N N . GLU A 1 200 ? 8.157 -10.983 -10.155 1.00 88.38 200 GLU A N 1
ATOM 1672 C CA . GLU A 1 200 ? 8.414 -10.977 -11.602 1.00 88.38 200 GLU A CA 1
ATOM 1673 C C . GLU A 1 200 ? 8.822 -12.370 -12.110 1.00 88.38 200 GLU A C 1
ATOM 1675 O O . GLU A 1 200 ? 8.364 -12.812 -13.161 1.00 88.38 200 GLU A O 1
ATOM 1680 N N . GLU A 1 201 ? 9.636 -13.107 -11.345 1.00 89.81 201 GLU A N 1
ATOM 1681 C CA . GLU A 1 201 ? 10.077 -14.454 -11.723 1.00 89.81 201 GLU A CA 1
ATOM 1682 C C . GLU A 1 201 ? 8.916 -15.456 -11.756 1.00 89.81 201 GLU A C 1
ATOM 1684 O O . GLU A 1 201 ? 8.856 -16.297 -12.654 1.00 89.81 201 GLU A O 1
ATOM 1689 N N . GLU A 1 202 ? 7.982 -15.365 -10.802 1.00 90.50 202 GLU A N 1
ATOM 1690 C CA . GLU A 1 202 ? 6.784 -16.212 -10.777 1.00 90.50 202 GLU A CA 1
ATOM 1691 C C . GLU A 1 202 ? 5.886 -15.935 -11.988 1.00 90.50 202 GLU A C 1
ATOM 1693 O O . GLU A 1 202 ? 5.372 -16.876 -12.593 1.00 90.50 202 GLU A O 1
ATOM 1698 N N . ILE A 1 203 ? 5.728 -14.667 -12.380 1.00 88.12 203 ILE A N 1
ATOM 1699 C CA . ILE A 1 203 ? 4.937 -14.300 -13.561 1.00 88.12 203 ILE A CA 1
ATOM 1700 C C . ILE A 1 203 ? 5.621 -14.755 -14.852 1.00 88.12 203 ILE A C 1
ATOM 1702 O O . ILE A 1 203 ? 4.986 -15.419 -15.671 1.00 88.12 203 ILE A O 1
ATOM 1706 N N . ALA A 1 204 ? 6.917 -14.487 -15.012 1.00 88.38 204 ALA A N 1
ATOM 1707 C CA . ALA A 1 204 ? 7.669 -14.903 -16.195 1.00 88.38 204 ALA A CA 1
ATOM 1708 C C . ALA A 1 204 ? 7.633 -16.432 -16.396 1.00 88.38 204 ALA A C 1
ATOM 1710 O O . ALA A 1 204 ? 7.519 -16.919 -17.525 1.00 88.38 204 ALA A O 1
ATOM 1711 N N . ALA A 1 205 ? 7.679 -17.206 -15.306 1.00 88.50 205 ALA A N 1
ATOM 1712 C CA . ALA A 1 205 ? 7.550 -18.660 -15.353 1.00 88.50 205 ALA A CA 1
ATOM 1713 C C . ALA A 1 205 ? 6.154 -19.119 -15.819 1.00 88.50 205 ALA A C 1
ATOM 1715 O O . ALA A 1 205 ? 6.051 -20.074 -16.596 1.00 88.50 205 ALA A O 1
ATOM 1716 N N . LEU A 1 206 ? 5.087 -18.437 -15.388 1.00 84.69 206 LEU A N 1
ATOM 1717 C CA . LEU A 1 206 ? 3.713 -18.731 -15.811 1.00 84.69 206 LEU A CA 1
ATOM 1718 C C . LEU A 1 206 ? 3.503 -18.420 -17.298 1.00 84.69 206 LEU A C 1
ATOM 1720 O O . LEU A 1 206 ? 2.963 -19.254 -18.023 1.00 84.69 206 LEU A O 1
ATOM 1724 N N . GLU A 1 207 ? 3.983 -17.270 -17.768 1.00 83.81 207 GLU A N 1
ATOM 1725 C CA . GLU A 1 207 ? 3.886 -16.857 -19.177 1.00 83.81 207 GLU A CA 1
ATOM 1726 C C . GLU A 1 207 ? 4.681 -17.801 -20.102 1.00 83.81 207 GLU A C 1
ATOM 1728 O O . GLU A 1 207 ? 4.212 -18.210 -21.170 1.00 83.81 207 GLU A O 1
ATOM 1733 N N . THR A 1 208 ? 5.863 -18.239 -19.658 1.00 82.12 208 THR A N 1
ATOM 1734 C CA . THR A 1 208 ? 6.669 -19.240 -20.379 1.00 82.12 208 THR A CA 1
ATOM 1735 C C . THR A 1 208 ? 5.969 -20.602 -20.440 1.00 82.12 208 THR A C 1
ATOM 1737 O O . THR A 1 208 ? 5.988 -21.267 -21.471 1.00 82.12 208 THR A O 1
ATOM 1740 N N . SER A 1 209 ? 5.302 -21.024 -19.363 1.00 78.56 209 SER A N 1
ATOM 1741 C CA . SER A 1 209 ? 4.583 -22.307 -19.341 1.00 78.56 209 SER A CA 1
ATOM 1742 C C . SER A 1 209 ? 3.353 -22.297 -20.263 1.00 78.56 209 SER A C 1
ATOM 1744 O O . SER A 1 209 ? 3.126 -23.255 -20.997 1.00 78.56 209 SER A O 1
ATOM 1746 N N . GLN A 1 210 ? 2.607 -21.189 -20.312 1.00 74.25 210 GLN A N 1
ATOM 1747 C CA . GLN A 1 210 ? 1.425 -21.042 -21.179 1.00 74.25 210 GLN A CA 1
ATOM 1748 C C . GLN A 1 210 ? 1.774 -20.959 -22.677 1.00 74.25 210 GLN A C 1
ATOM 1750 O O . GLN A 1 210 ? 1.028 -21.444 -23.532 1.00 74.25 210 GLN A O 1
ATOM 1755 N N . SER A 1 211 ? 2.921 -20.364 -23.015 1.00 71.56 211 SER A N 1
ATOM 1756 C CA . SER A 1 211 ? 3.417 -20.321 -24.399 1.00 71.56 211 SER A CA 1
ATOM 1757 C C . SER A 1 211 ? 3.902 -21.686 -24.903 1.00 71.56 211 SER A C 1
ATOM 1759 O O . SER A 1 211 ? 3.734 -21.995 -26.081 1.00 71.56 211 SER A O 1
ATOM 1761 N N . LEU A 1 212 ? 4.430 -22.540 -24.021 1.00 64.94 212 LEU A N 1
ATOM 1762 C CA . LEU A 1 212 ? 4.797 -23.919 -24.362 1.00 64.94 212 LEU A CA 1
ATOM 1763 C C . LEU A 1 212 ? 3.562 -24.808 -24.589 1.00 64.94 212 LEU A C 1
ATOM 1765 O O . LEU A 1 212 ? 3.546 -25.591 -25.532 1.00 64.94 212 LEU A O 1
ATOM 1769 N N . GLU A 1 213 ? 2.503 -24.650 -23.790 1.00 64.38 213 GLU A N 1
ATOM 1770 C CA . GLU A 1 213 ? 1.261 -25.429 -23.938 1.00 64.38 213 GLU A CA 1
ATOM 1771 C C . GLU A 1 213 ? 0.434 -25.045 -25.179 1.00 64.38 213 GLU A C 1
ATOM 1773 O O . GLU A 1 213 ? -0.274 -25.881 -25.740 1.00 64.38 213 GLU A O 1
ATOM 1778 N N . SER A 1 214 ? 0.534 -23.797 -25.648 1.00 60.03 214 SER A N 1
ATOM 1779 C CA . SER A 1 214 ? -0.167 -23.328 -26.857 1.00 60.03 214 SER A CA 1
ATOM 1780 C C . SER A 1 214 ? 0.549 -23.690 -28.169 1.00 60.03 214 SER A C 1
ATOM 1782 O O . SER A 1 214 ? -0.099 -23.745 -29.217 1.00 60.03 214 SER A O 1
ATOM 1784 N N . GLY A 1 215 ? 1.849 -24.006 -28.120 1.00 54.62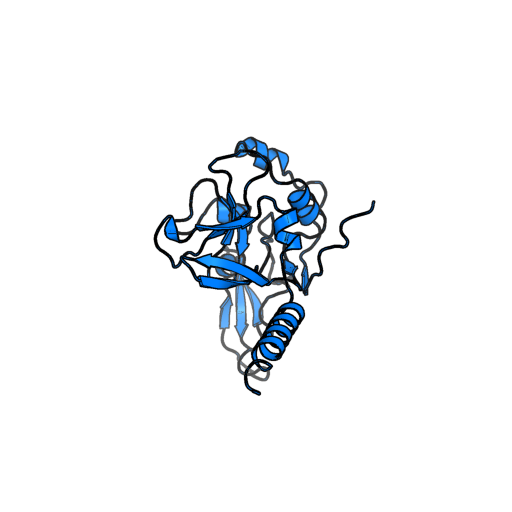 215 GLY A N 1
ATOM 1785 C CA . GLY A 1 215 ? 2.672 -24.370 -29.282 1.00 54.62 215 GLY A CA 1
ATOM 1786 C C . GLY A 1 215 ? 2.529 -25.815 -29.785 1.00 54.62 215 GLY A C 1
ATOM 1787 O O . GLY A 1 215 ? 2.910 -26.093 -30.919 1.00 54.62 215 GLY A O 1
ATOM 1788 N N . ASP A 1 216 ? 1.939 -26.725 -29.004 1.00 51.28 216 ASP A N 1
ATOM 1789 C CA . ASP A 1 216 ? 1.828 -28.159 -29.346 1.00 51.28 216 ASP A CA 1
ATOM 1790 C C . ASP A 1 216 ? 0.551 -28.529 -30.138 1.00 51.28 216 ASP A C 1
ATOM 1792 O O . ASP A 1 216 ? 0.244 -29.707 -30.341 1.00 51.28 216 ASP A O 1
ATOM 1796 N N . SER A 1 217 ? -0.210 -27.539 -30.626 1.00 50.28 217 SER A N 1
ATOM 1797 C CA . SER A 1 217 ? -1.471 -27.772 -31.357 1.00 50.28 217 SER A CA 1
ATOM 1798 C C . SER A 1 217 ? -1.380 -27.725 -32.894 1.00 50.28 217 SER A C 1
ATOM 1800 O O . SER A 1 217 ? -2.373 -28.022 -33.558 1.00 50.28 217 SER A O 1
ATOM 1802 N N . GLU A 1 218 ? -0.204 -27.475 -33.483 1.00 48.47 218 GLU A N 1
ATOM 1803 C CA . GLU A 1 218 ? -0.005 -27.445 -34.947 1.00 48.47 218 GLU A CA 1
ATOM 1804 C C . GLU A 1 218 ? 0.967 -28.522 -35.468 1.00 48.47 218 GLU A C 1
ATOM 1806 O O . GLU A 1 218 ? 1.912 -28.224 -36.190 1.00 48.47 218 GLU A O 1
ATOM 1811 N N . ILE A 1 219 ? 0.734 -29.804 -35.163 1.00 47.66 219 ILE A N 1
ATOM 1812 C CA . ILE A 1 219 ? 1.224 -30.901 -36.024 1.00 47.66 219 ILE A CA 1
ATOM 1813 C C . ILE A 1 219 ? 0.172 -32.018 -36.086 1.00 47.66 219 ILE A C 1
ATOM 1815 O O . ILE A 1 219 ? 0.204 -32.959 -35.291 1.00 47.66 219 ILE A O 1
ATOM 1819 N N . LYS A 1 220 ? -0.741 -31.938 -37.060 1.00 36.41 220 LYS A N 1
ATOM 1820 C CA . LYS A 1 220 ? -1.426 -33.095 -37.659 1.00 36.41 220 LYS A CA 1
ATOM 1821 C C . LYS A 1 220 ? -1.673 -32.869 -39.142 1.00 36.41 220 LYS A C 1
ATOM 1823 O O . LYS A 1 220 ? -2.138 -31.766 -39.492 1.00 36.41 220 LYS A O 1
#

Radius of gyration: 20.18 Å; chains: 1; bounding box: 52×57×59 Å

Sequence (220 aa):
MEHNNFIDWRSFGKSIDNTTNFENFEETYGLILPESYKNLVRFRDGGVLKKDLFYYQFQKDNYRNCVGRFLCWNEKKYSFQTPPPFLPKGLVPFDEDKDGNFICFDYRIDPELDNPPVVDWNYKKNNGSLLSTYQNPPEFFPKGFIPFSEDGGGNYICFDYRTCSENPLIVYWDHGIEENEGIFFLADSFEEFLSMLKSEEEIAALETSQSLESGDSEIK

pLDDT: mean 79.59, std 14.42, range [36.41, 97.5]

Foldseek 3Di:
DDPPPQFAFPWFADQDDPVPCVVVVCVVVVFDDPPVVVVCLNHTFKGHTLLFKAWFDADHDIDIAGLAMFAGQDPDLAALVGHDPVDPPQWRFDHADPQSWGFTFHCPVPVPDPGGDTDTHGCCLVHDHQVNCLVVPDPLDDPQWGFGTDRSPSKGWTFRPPPHRYQGFIWIADPVDPHPSRTTGGGSHPVVNSVRGGHPVRVVVVVVVVVVVVVPPPDD